Protein AF-A0A840W7E2-F1 (afdb_monomer)

Organism: NCBI:txid1839617

Sequence (223 aa):
MPVRYRLVGPDLASVRFAVSPLNELILSLRSWRDPGRFPIHLPWIRRLQQARDALDTEMLLALIDERLWTPDFLTPQPRSPLTRIEDELATIAATPPNVVRRDLRLLYRADERIPPPLREPGALSRVVTALAGYWDRCFAAHWPRMRALLEGDVTHRGREIAQHGLATMFAGLSERVTMTGDTVEVRLHSNVHYTRPTLGGLTLVPTMWTPAVAAPTPPTSLR

Nearest PDB structures (foldseek):
  6l3t-assembl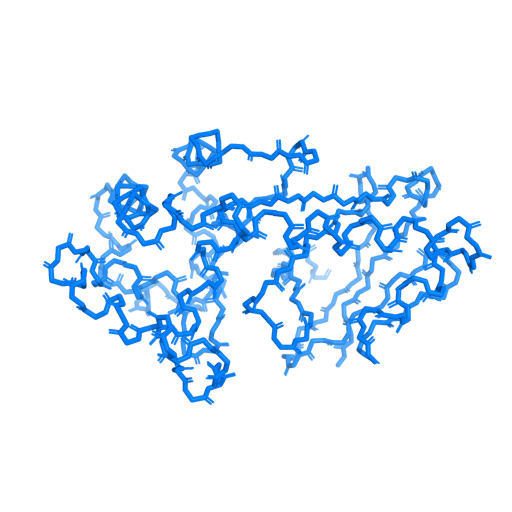y1_A  TM=1.776E-01  e=3.336E+00  Homo sapiens

Foldseek 3Di:
DWAKEFQPDCQLVLEAEAADPLVQLLLCLLCVLPVVVPVVCVVLNVVCVVVCVVFPVLLSNLQADPVRDGFCLSVDFDPDNYDDPVVSLVSLLPDDPVSLVVSQCLRQVDPVSRRPCCVDVCSSVVNSVRSVSCCVRRPVVCVVVVVVVQVVLSVVLVVCCVPPNDQRSQCVQAVQWGDDDRMIIGDDPDPDYDYDYDDSYHYDYDYPNDPHDDDHHDDPPDD

Structure (mmCIF, N/CA/C/O backbone):
data_AF-A0A840W7E2-F1
#
_entry.id   AF-A0A840W7E2-F1
#
loop_
_atom_site.group_PDB
_atom_site.id
_atom_site.type_symbol
_atom_site.label_atom_id
_atom_site.label_alt_id
_atom_site.label_comp_id
_atom_site.label_asym_id
_atom_site.label_entity_id
_atom_site.label_seq_id
_atom_site.pdbx_PDB_ins_code
_atom_site.Cartn_x
_atom_site.Cartn_y
_atom_site.Cartn_z
_atom_site.occupancy
_atom_site.B_iso_or_equiv
_atom_site.auth_seq_id
_atom_site.auth_comp_id
_atom_site.auth_asym_id
_atom_site.auth_atom_id
_atom_site.pdbx_PDB_model_num
ATOM 1 N N . MET A 1 1 ? 3.685 -15.098 17.158 1.00 72.88 1 MET A N 1
ATOM 2 C CA . MET A 1 1 ?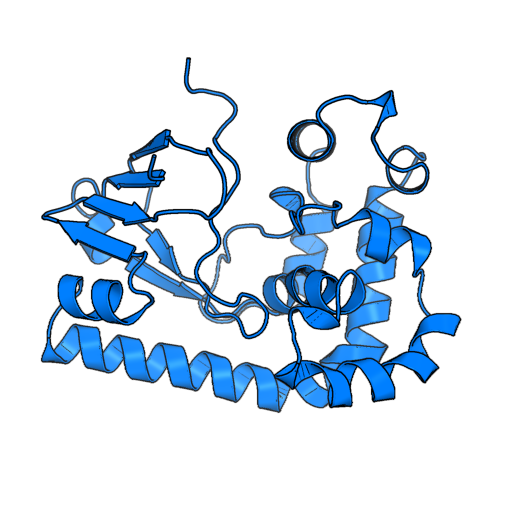 3.849 -13.922 18.041 1.00 72.88 1 MET A CA 1
ATOM 3 C C . MET A 1 1 ? 3.331 -12.692 17.309 1.00 72.88 1 MET A C 1
ATOM 5 O O . MET A 1 1 ? 3.476 -12.671 16.094 1.00 72.88 1 MET A O 1
ATOM 9 N N . PRO A 1 2 ? 2.672 -11.738 17.982 1.00 87.19 2 PRO A N 1
ATOM 10 C CA . PRO A 1 2 ? 2.012 -10.629 17.303 1.00 87.19 2 PRO A CA 1
ATOM 11 C C . PRO A 1 2 ? 2.905 -9.393 17.142 1.00 87.19 2 PRO A C 1
ATOM 13 O O . PRO A 1 2 ? 3.881 -9.197 17.868 1.00 87.19 2 PRO A O 1
ATOM 16 N N . VAL A 1 3 ? 2.507 -8.530 16.213 1.00 92.25 3 VAL A N 1
ATOM 17 C CA . VAL A 1 3 ? 2.934 -7.134 16.133 1.00 92.25 3 VAL A CA 1
ATOM 18 C C . VAL A 1 3 ? 2.016 -6.296 17.018 1.00 92.25 3 VAL A C 1
ATOM 20 O O . VAL A 1 3 ? 0.801 -6.484 16.989 1.00 92.25 3 VAL A O 1
ATOM 23 N N . ARG A 1 4 ? 2.578 -5.378 17.808 1.00 94.44 4 ARG A N 1
ATOM 24 C CA . ARG A 1 4 ? 1.825 -4.505 18.715 1.00 94.44 4 ARG A CA 1
ATOM 25 C C . ARG A 1 4 ? 2.127 -3.037 18.457 1.00 94.44 4 ARG A C 1
ATOM 27 O O . ARG A 1 4 ? 3.290 -2.627 18.445 1.00 94.44 4 ARG A O 1
ATOM 34 N N . TYR A 1 5 ? 1.069 -2.249 18.318 1.00 93.88 5 TYR A N 1
ATOM 35 C CA . TYR A 1 5 ? 1.124 -0.794 18.251 1.00 93.88 5 TYR A CA 1
ATOM 36 C C . TYR A 1 5 ? 0.510 -0.214 19.521 1.00 93.88 5 TYR A C 1
ATOM 38 O O . TYR A 1 5 ? -0.669 -0.439 19.782 1.00 93.88 5 TYR A O 1
ATOM 46 N N . ARG A 1 6 ? 1.308 0.510 20.309 1.00 93.25 6 ARG A N 1
ATOM 47 C CA . ARG A 1 6 ? 0.829 1.219 21.502 1.00 93.25 6 ARG A CA 1
ATOM 48 C C . ARG A 1 6 ? 0.453 2.647 21.122 1.00 93.25 6 ARG A C 1
ATOM 50 O O . ARG A 1 6 ? 1.330 3.414 20.731 1.00 93.25 6 ARG A O 1
ATOM 57 N N . LEU A 1 7 ? -0.825 2.977 21.242 1.00 90.44 7 LEU A N 1
ATOM 58 C CA . LEU A 1 7 ? -1.405 4.286 20.959 1.00 90.44 7 LEU A CA 1
ATOM 59 C C . LEU A 1 7 ? -1.190 5.202 22.171 1.00 90.44 7 LEU A C 1
ATOM 61 O O . LEU A 1 7 ? -2.023 5.276 23.068 1.00 90.44 7 LEU A O 1
ATOM 65 N N . VAL A 1 8 ? -0.034 5.864 22.238 1.00 79.12 8 VAL A N 1
ATOM 66 C CA . VAL A 1 8 ? 0.360 6.658 23.412 1.00 79.12 8 VAL A CA 1
ATOM 67 C C . VAL A 1 8 ? -0.321 8.031 23.410 1.00 79.12 8 VAL A C 1
ATOM 69 O O . VAL A 1 8 ? -0.190 8.806 22.466 1.00 79.12 8 VAL A O 1
ATOM 72 N N . GLY A 1 9 ? -1.007 8.372 24.504 1.00 81.62 9 GLY A N 1
ATOM 73 C CA . GLY A 1 9 ? -1.581 9.706 24.717 1.00 81.62 9 GLY A CA 1
ATOM 74 C C . GLY A 1 9 ? -2.596 10.104 23.629 1.00 81.62 9 GLY A C 1
ATOM 75 O O . GLY A 1 9 ? -3.591 9.399 23.457 1.00 81.62 9 GLY A O 1
ATOM 76 N N . PRO A 1 10 ? -2.387 11.215 22.891 1.00 81.00 10 PRO A N 1
ATOM 77 C CA . PRO A 1 10 ? -3.326 11.682 21.865 1.00 81.00 10 PRO A CA 1
ATOM 78 C C . PRO A 1 10 ? -3.385 10.775 20.623 1.00 81.00 10 PRO A C 1
ATOM 80 O O . PRO A 1 10 ? -4.256 10.951 19.768 1.00 81.00 10 PRO A O 1
ATOM 83 N N . ASP A 1 11 ? -2.496 9.785 20.512 1.00 82.94 11 ASP A N 1
ATOM 84 C CA . ASP A 1 11 ? -2.433 8.896 19.353 1.00 82.94 11 ASP A CA 1
ATOM 85 C C . ASP A 1 11 ? -3.682 8.024 19.189 1.00 82.94 11 ASP A C 1
ATOM 87 O O . ASP A 1 11 ? -4.022 7.659 18.062 1.00 82.94 11 ASP A O 1
ATOM 91 N N . LEU A 1 12 ? -4.404 7.734 20.278 1.00 81.31 12 LEU A N 1
ATOM 92 C CA . LEU A 1 12 ? -5.681 7.018 20.209 1.00 81.31 12 LEU A CA 1
ATOM 93 C C . LEU A 1 12 ? -6.720 7.802 19.390 1.00 81.31 12 LEU A C 1
ATOM 95 O O . LEU A 1 12 ? -7.464 7.216 18.608 1.00 81.31 12 LEU A O 1
ATOM 99 N N . ALA A 1 13 ? -6.722 9.133 19.510 1.00 83.25 13 ALA A N 1
ATOM 100 C CA . ALA A 1 13 ? -7.566 10.022 18.710 1.00 83.25 13 ALA A CA 1
ATOM 101 C C . ALA A 1 13 ? -7.043 10.221 17.275 1.00 83.25 13 ALA A C 1
ATOM 103 O O . ALA A 1 13 ? -7.724 10.813 16.444 1.00 83.25 13 ALA A O 1
ATOM 104 N N . SER A 1 14 ? 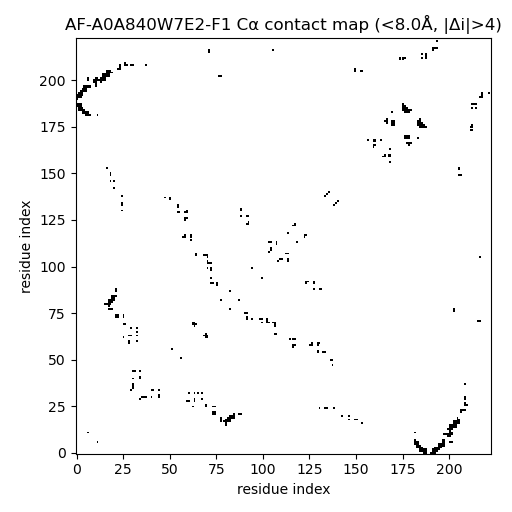-5.842 9.719 16.975 1.00 87.81 14 SER A N 1
ATOM 105 C CA . SER A 1 14 ? -5.162 9.867 15.683 1.00 87.81 14 SER A CA 1
ATOM 106 C C . SER A 1 14 ? -5.191 8.575 14.853 1.00 87.81 14 SER A C 1
ATOM 108 O O . SER A 1 14 ? -4.379 8.391 13.941 1.00 87.81 14 SER A O 1
ATOM 110 N N . VAL A 1 15 ? -6.126 7.662 15.149 1.00 92.19 15 VAL A N 1
ATOM 111 C CA . VAL A 1 15 ? -6.443 6.533 14.264 1.00 92.19 15 VAL A CA 1
ATOM 112 C C . VAL A 1 15 ? -7.167 7.071 13.033 1.00 92.19 15 VAL A C 1
ATOM 114 O O . VAL A 1 15 ? -8.228 7.683 13.137 1.00 92.19 15 VAL A O 1
ATOM 117 N N . ARG A 1 16 ? -6.591 6.845 11.853 1.00 92.88 16 ARG A N 1
ATOM 118 C CA . ARG A 1 16 ? -7.093 7.385 10.584 1.00 92.88 16 ARG A CA 1
ATOM 119 C C . ARG A 1 16 ? -7.071 6.349 9.476 1.00 92.88 16 ARG A C 1
ATOM 121 O O . ARG A 1 16 ? -6.291 5.401 9.519 1.00 92.88 16 ARG A O 1
ATOM 128 N N . PHE A 1 17 ? -7.878 6.589 8.453 1.00 95.62 17 PHE A N 1
ATOM 129 C CA . PHE A 1 17 ? -7.874 5.814 7.220 1.00 95.62 17 PHE A CA 1
ATOM 130 C C . PHE A 1 17 ? -7.264 6.623 6.081 1.00 95.62 17 PHE A C 1
ATOM 132 O O . PHE A 1 17 ? -7.411 7.846 6.035 1.00 95.62 17 PHE A O 1
ATOM 139 N N . ALA A 1 18 ? -6.602 5.933 5.159 1.00 95.94 18 ALA A N 1
ATOM 140 C CA . ALA A 1 18 ? -6.154 6.518 3.907 1.00 95.94 18 ALA A CA 1
ATOM 141 C C . ALA A 1 18 ? -6.289 5.516 2.762 1.00 95.94 18 ALA A C 1
ATOM 143 O O . ALA A 1 18 ? -5.958 4.344 2.919 1.00 95.94 18 ALA A O 1
ATOM 144 N N . VAL A 1 19 ? -6.746 5.989 1.607 1.00 96.94 19 VAL A N 1
ATOM 145 C CA . VAL A 1 19 ? -6.790 5.217 0.364 1.00 96.94 19 VAL A CA 1
ATOM 146 C C . VAL A 1 19 ? -5.548 5.551 -0.451 1.00 96.94 19 VAL A C 1
ATOM 148 O O . VAL A 1 19 ? -5.312 6.720 -0.753 1.00 96.94 19 VAL A O 1
ATOM 151 N N . SER A 1 20 ? -4.783 4.517 -0.810 1.00 96.94 20 SER A N 1
ATOM 152 C CA . SER A 1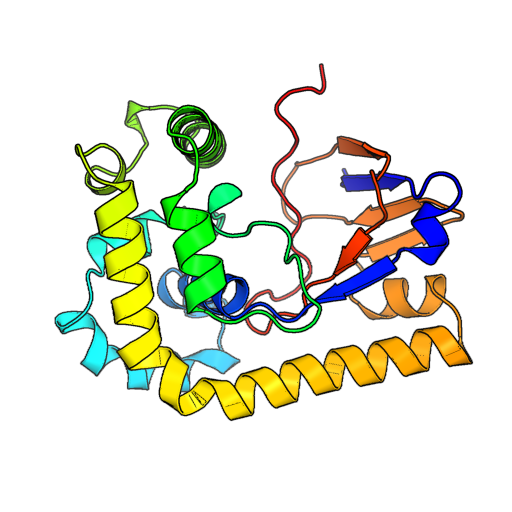 20 ? -3.519 4.640 -1.539 1.00 96.94 20 SER A CA 1
ATOM 153 C C . SER A 1 20 ? -3.547 3.836 -2.846 1.00 96.94 20 SER A C 1
ATOM 155 O O . SER A 1 20 ? -3.562 2.601 -2.787 1.00 96.94 20 SER A O 1
ATOM 157 N N . PRO A 1 21 ? -3.562 4.488 -4.029 1.00 97.06 21 PRO A N 1
ATOM 158 C CA . PRO A 1 21 ? -3.427 3.793 -5.305 1.00 97.06 21 PRO A CA 1
ATOM 159 C C . PRO A 1 21 ? -2.105 3.038 -5.423 1.00 97.06 21 PRO A C 1
ATOM 161 O O . PRO A 1 21 ? -2.098 1.930 -5.957 1.00 97.06 21 PRO A O 1
ATOM 164 N N . LEU A 1 22 ? -1.002 3.579 -4.898 1.00 96.88 22 LEU A N 1
ATOM 165 C CA . LEU A 1 22 ? 0.285 2.890 -4.902 1.00 96.88 22 LEU A CA 1
ATOM 166 C C . LEU A 1 22 ? 0.241 1.605 -4.068 1.00 96.88 22 LEU A C 1
ATOM 168 O O . LEU A 1 22 ? 0.742 0.575 -4.516 1.00 96.88 22 LEU A O 1
ATOM 172 N N . ASN A 1 23 ? -0.391 1.632 -2.891 1.00 96.06 23 ASN A N 1
ATOM 173 C CA . ASN A 1 23 ? -0.559 0.430 -2.076 1.00 96.06 23 ASN A CA 1
ATOM 174 C C . ASN A 1 23 ? -1.344 -0.650 -2.837 1.00 96.06 23 ASN A C 1
ATOM 176 O O . ASN A 1 23 ? -0.918 -1.802 -2.874 1.00 96.06 23 ASN A O 1
ATOM 180 N N . GLU A 1 24 ? -2.440 -0.287 -3.511 1.00 96.56 24 GLU A N 1
ATOM 181 C CA . GLU A 1 24 ? -3.185 -1.242 -4.340 1.00 96.56 24 GLU A CA 1
ATOM 182 C C . GLU A 1 24 ? -2.347 -1.781 -5.503 1.00 96.56 24 GLU A C 1
ATOM 184 O O . GLU A 1 24 ? -2.353 -2.986 -5.761 1.00 96.56 24 GLU A O 1
ATOM 189 N N . LEU A 1 25 ? -1.585 -0.912 -6.170 1.00 96.12 25 LEU A N 1
ATOM 190 C CA . LEU A 1 25 ? -0.715 -1.279 -7.281 1.00 96.12 25 LEU A CA 1
ATOM 191 C C . LEU A 1 25 ? 0.332 -2.311 -6.842 1.00 96.12 25 LEU A C 1
ATOM 193 O O . LEU A 1 25 ? 0.444 -3.377 -7.449 1.00 96.12 25 LEU A O 1
ATOM 197 N N . ILE A 1 26 ? 1.042 -2.036 -5.747 1.00 96.56 26 ILE A N 1
ATOM 198 C CA . ILE A 1 26 ? 2.091 -2.903 -5.199 1.00 96.56 26 ILE A CA 1
ATOM 199 C C . ILE A 1 26 ? 1.516 -4.223 -4.689 1.00 96.56 26 ILE A C 1
ATOM 201 O O . ILE A 1 26 ? 2.027 -5.294 -5.021 1.00 96.56 26 ILE A O 1
ATOM 205 N N . LEU A 1 27 ? 0.425 -4.184 -3.921 1.00 95.50 27 LEU A N 1
ATOM 206 C CA . LEU A 1 27 ? -0.166 -5.401 -3.370 1.00 95.50 27 LEU A CA 1
ATOM 207 C C . LEU A 1 27 ? -0.818 -6.275 -4.449 1.00 95.50 27 LEU A C 1
ATOM 209 O O . LEU A 1 27 ? -0.827 -7.499 -4.309 1.00 95.50 27 LEU A O 1
ATOM 213 N N . SER A 1 28 ? -1.279 -5.700 -5.562 1.00 95.31 28 SER A N 1
ATOM 214 C CA . SER A 1 28 ? -1.815 -6.482 -6.683 1.00 95.31 28 SER A CA 1
ATOM 215 C C . SER A 1 28 ? -0.789 -7.414 -7.330 1.00 95.31 28 SER A C 1
ATOM 217 O O . SER A 1 28 ? -1.169 -8.463 -7.859 1.00 95.31 28 SER A O 1
ATOM 219 N N . LEU A 1 29 ? 0.511 -7.110 -7.214 1.00 94.38 29 LEU A N 1
ATOM 220 C CA . LEU A 1 29 ? 1.593 -7.976 -7.692 1.00 94.38 29 LEU A CA 1
ATOM 221 C C . LEU A 1 29 ? 1.583 -9.344 -6.995 1.00 94.38 29 LEU A C 1
ATOM 223 O O . LEU A 1 29 ? 2.021 -10.333 -7.581 1.00 94.38 29 LEU A O 1
ATOM 227 N N . ARG A 1 30 ? 1.006 -9.445 -5.787 1.00 93.06 30 ARG A N 1
ATOM 228 C CA . ARG A 1 30 ? 0.784 -10.727 -5.093 1.00 93.06 30 ARG A CA 1
ATOM 229 C C . ARG A 1 30 ? -0.096 -11.666 -5.902 1.00 93.06 30 ARG A C 1
ATOM 231 O O . ARG A 1 30 ? 0.191 -12.855 -5.994 1.00 93.06 30 ARG A O 1
ATOM 238 N N . SER A 1 31 ? -1.138 -11.109 -6.512 1.00 91.94 31 SER A N 1
ATOM 239 C CA . SER A 1 31 ? -2.073 -11.849 -7.352 1.00 91.94 31 SER A CA 1
ATOM 240 C C . SER A 1 31 ? -1.461 -12.246 -8.693 1.00 91.94 31 SER A C 1
ATOM 242 O O . SER A 1 31 ? -1.820 -13.274 -9.255 1.00 91.94 31 SER A O 1
ATOM 244 N N . TRP A 1 32 ? -0.485 -11.477 -9.182 1.00 90.81 32 TRP A N 1
ATOM 245 C CA . TRP A 1 32 ? 0.296 -11.858 -10.352 1.00 90.81 32 TRP A CA 1
ATOM 246 C C . TRP A 1 32 ? 1.253 -13.007 -10.014 1.00 90.81 32 TRP A C 1
ATOM 248 O O . TRP A 1 32 ? 1.287 -13.999 -10.742 1.00 90.81 32 TRP A O 1
ATOM 258 N N . ARG A 1 33 ? 1.997 -12.900 -8.907 1.00 91.31 33 ARG A N 1
ATOM 259 C CA . ARG A 1 33 ? 3.004 -13.893 -8.508 1.00 91.31 33 ARG A CA 1
ATOM 260 C C . ARG A 1 33 ? 2.398 -15.237 -8.100 1.00 91.31 33 ARG A C 1
ATOM 262 O O . ARG A 1 33 ? 2.958 -16.269 -8.451 1.00 91.31 33 ARG A O 1
ATOM 269 N N . ASP A 1 34 ? 1.267 -15.232 -7.394 1.00 91.44 34 ASP A N 1
ATOM 270 C CA . ASP A 1 34 ? 0.550 -16.450 -6.996 1.00 91.44 34 ASP A CA 1
ATOM 271 C C . ASP A 1 34 ? -0.972 -16.296 -7.202 1.00 91.44 34 ASP A C 1
ATOM 273 O O . ASP A 1 34 ? -1.716 -16.047 -6.246 1.00 91.44 34 ASP A O 1
ATOM 277 N N . PRO A 1 35 ? -1.471 -16.443 -8.447 1.00 90.62 35 PRO A N 1
ATOM 278 C CA . PRO A 1 35 ? -2.890 -16.270 -8.763 1.00 90.62 35 PRO A CA 1
ATOM 279 C C . PRO A 1 35 ? -3.818 -17.216 -7.991 1.00 90.62 35 PRO A C 1
ATOM 281 O O . PRO A 1 35 ? -4.974 -16.872 -7.740 1.00 90.62 35 PRO A O 1
ATOM 284 N N . GLY A 1 36 ? -3.321 -18.391 -7.584 1.00 91.00 36 GLY A N 1
ATOM 285 C CA . GLY A 1 36 ? -4.096 -19.395 -6.852 1.00 91.00 36 GLY A CA 1
ATOM 286 C C . GLY A 1 36 ? -4.569 -18.911 -5.480 1.00 91.00 36 GLY A C 1
ATOM 287 O O . GLY A 1 36 ? -5.626 -19.331 -5.014 1.00 91.00 36 GLY A O 1
ATOM 288 N N . ARG A 1 37 ? -3.847 -17.967 -4.859 1.00 90.06 37 ARG A N 1
ATOM 289 C CA . ARG A 1 37 ? -4.249 -17.336 -3.587 1.00 90.06 37 ARG A CA 1
ATOM 290 C C . ARG A 1 37 ? -5.278 -16.219 -3.741 1.00 90.06 37 ARG A C 1
ATOM 292 O O . ARG A 1 37 ? -5.797 -15.735 -2.737 1.00 90.06 37 ARG A O 1
ATOM 299 N N . PHE A 1 38 ? -5.577 -15.805 -4.971 1.00 91.62 38 PHE A N 1
ATOM 300 C CA . PHE A 1 38 ? -6.442 -14.664 -5.270 1.00 91.62 38 PHE A CA 1
ATOM 301 C C . PHE A 1 38 ? -7.532 -15.028 -6.293 1.00 91.62 38 PHE A C 1
ATOM 303 O O . PHE A 1 38 ? -7.640 -14.383 -7.340 1.00 91.62 38 PHE A O 1
ATOM 310 N N . PRO A 1 39 ? -8.381 -16.037 -6.005 1.00 92.31 39 PRO A N 1
ATOM 311 C CA . PRO A 1 39 ? -9.351 -16.561 -6.969 1.00 92.31 39 PRO A CA 1
ATOM 312 C C . PRO A 1 39 ? -10.336 -15.498 -7.476 1.00 92.31 39 PRO A C 1
ATOM 314 O O . PRO A 1 39 ? -10.668 -15.482 -8.662 1.00 92.31 39 PRO A O 1
ATOM 317 N N . ILE A 1 40 ? -10.746 -14.558 -6.613 1.00 91.12 40 ILE A N 1
ATOM 318 C CA . ILE A 1 40 ? -11.651 -13.454 -6.979 1.00 91.12 40 ILE A CA 1
ATOM 319 C C . ILE A 1 40 ? -11.054 -12.522 -8.045 1.00 91.12 40 ILE A C 1
ATOM 321 O O . ILE A 1 40 ? -11.786 -11.918 -8.829 1.00 91.12 40 ILE A O 1
ATOM 325 N N . HIS A 1 41 ? -9.724 -12.452 -8.123 1.00 91.62 41 HIS A N 1
ATOM 326 C CA . HIS A 1 41 ? -9.001 -11.577 -9.041 1.00 91.62 41 HIS A CA 1
ATOM 327 C C . HIS A 1 41 ? -8.611 -12.264 -10.351 1.00 91.62 41 HIS A C 1
ATOM 329 O O . HIS A 1 41 ? -8.208 -11.583 -11.291 1.00 91.62 41 HIS A O 1
ATOM 335 N N . LEU A 1 42 ? -8.794 -13.585 -10.482 1.00 91.25 42 LEU A N 1
ATOM 336 C CA . LEU A 1 42 ? -8.458 -14.340 -11.699 1.00 91.25 42 LEU A CA 1
ATOM 337 C C . LEU A 1 42 ? -9.070 -13.770 -12.990 1.00 91.25 42 LEU A C 1
ATOM 339 O O . LEU A 1 42 ? -8.373 -13.753 -14.007 1.00 91.25 42 LEU A O 1
ATOM 343 N N . PRO A 1 43 ? -10.332 -13.292 -13.027 1.00 89.81 43 PRO A N 1
ATOM 344 C CA . PRO A 1 43 ? -10.870 -12.654 -14.228 1.00 89.81 43 PRO A CA 1
ATOM 345 C C . PRO A 1 43 ? -10.114 -11.376 -14.612 1.00 89.81 43 PRO A C 1
ATOM 347 O O . PRO A 1 43 ? -9.873 -11.134 -15.792 1.00 89.81 43 PRO A O 1
ATOM 350 N N . TRP A 1 44 ? -9.718 -10.567 -13.628 1.00 87.06 44 TRP A N 1
ATOM 351 C CA . TRP A 1 44 ? -8.931 -9.359 -13.862 1.00 87.06 44 TRP A CA 1
ATOM 352 C C . TRP A 1 44 ? -7.505 -9.708 -14.303 1.00 87.06 44 TRP A C 1
ATOM 354 O O . TRP A 1 44 ? -7.080 -9.229 -15.349 1.00 87.06 44 TRP A O 1
ATOM 364 N N . ILE A 1 45 ? -6.834 -10.640 -13.616 1.00 87.69 45 ILE A N 1
ATOM 365 C CA . ILE A 1 45 ? -5.489 -11.122 -13.975 1.00 87.69 45 ILE A CA 1
ATOM 366 C C . ILE A 1 45 ? -5.456 -11.639 -15.418 1.00 87.69 45 ILE A C 1
ATOM 368 O O . ILE A 1 45 ? -4.542 -11.296 -16.163 1.00 87.69 45 ILE A O 1
ATOM 372 N N . ARG A 1 46 ? -6.454 -12.437 -15.831 1.00 87.19 46 ARG A N 1
ATOM 373 C CA . ARG A 1 46 ? -6.554 -12.962 -17.204 1.00 87.19 46 ARG A CA 1
ATOM 374 C C . ARG A 1 46 ? -6.699 -11.854 -18.243 1.00 87.19 46 ARG A C 1
ATOM 376 O O . ARG A 1 46 ? -6.023 -11.902 -19.261 1.00 87.19 46 ARG A O 1
ATOM 383 N N . ARG A 1 47 ? -7.519 -10.830 -17.983 1.00 83.50 47 ARG A N 1
ATOM 384 C CA . ARG A 1 47 ? -7.639 -9.676 -18.895 1.00 83.50 47 ARG A CA 1
ATOM 385 C C . ARG A 1 47 ? -6.323 -8.917 -19.036 1.00 83.50 47 ARG A C 1
ATOM 387 O O . ARG A 1 47 ? -5.970 -8.515 -20.137 1.00 83.50 47 ARG A O 1
ATOM 394 N N . LEU A 1 48 ? -5.578 -8.775 -17.943 1.00 81.06 48 LEU A N 1
ATOM 395 C CA . LEU A 1 48 ? -4.295 -8.079 -17.957 1.00 81.06 48 LEU A CA 1
ATOM 396 C C . LEU A 1 48 ? -3.160 -8.867 -18.613 1.00 81.06 48 LEU A C 1
ATOM 398 O O . LEU A 1 48 ? -2.106 -8.286 -18.854 1.00 81.06 48 LEU A O 1
ATOM 402 N N . GLN A 1 49 ? -3.342 -10.154 -18.937 1.00 80.19 49 GLN A N 1
ATOM 403 C CA . GLN A 1 49 ? -2.312 -10.937 -19.630 1.00 80.19 49 GLN A CA 1
ATOM 404 C C . GLN A 1 49 ? -1.872 -10.271 -20.938 1.00 80.19 49 GLN A C 1
ATOM 406 O O . GLN A 1 49 ? -0.682 -10.264 -21.224 1.00 80.19 49 GLN A O 1
ATOM 411 N N . GLN A 1 50 ? -2.795 -9.630 -21.661 1.00 79.00 50 GLN A N 1
ATOM 412 C CA . GLN A 1 50 ? -2.498 -8.904 -22.902 1.00 79.00 50 GLN A CA 1
ATOM 413 C C . GLN A 1 50 ? -1.602 -7.675 -22.688 1.00 79.00 50 GLN A C 1
ATOM 415 O O . GLN A 1 50 ? -0.880 -7.273 -23.592 1.00 79.00 50 GLN A O 1
ATOM 420 N N . ALA A 1 51 ? -1.636 -7.072 -21.496 1.00 82.31 51 ALA A N 1
ATOM 421 C CA . ALA A 1 51 ? -0.804 -5.920 -21.172 1.00 82.31 51 ALA A CA 1
ATOM 422 C C . ALA A 1 51 ? 0.618 -6.323 -20.748 1.00 82.31 51 ALA A C 1
ATOM 424 O O . ALA A 1 51 ? 1.503 -5.474 -20.767 1.00 82.31 51 ALA A O 1
ATOM 425 N N . ARG A 1 52 ? 0.854 -7.592 -20.374 1.00 83.62 52 ARG A N 1
ATOM 426 C CA . ARG A 1 52 ? 2.136 -8.048 -19.801 1.00 83.62 52 ARG A CA 1
ATOM 427 C C . ARG A 1 52 ? 3.315 -7.869 -20.746 1.00 83.62 52 ARG A C 1
ATOM 429 O O . ARG A 1 52 ? 4.378 -7.470 -20.284 1.00 83.62 52 ARG A O 1
ATOM 436 N N . ASP A 1 53 ? 3.107 -8.095 -22.038 1.00 85.62 53 ASP A N 1
ATOM 437 C CA . ASP A 1 53 ? 4.156 -7.953 -23.054 1.00 85.62 53 ASP A CA 1
ATOM 438 C C . ASP A 1 53 ? 4.616 -6.494 -23.209 1.00 85.62 53 ASP A C 1
ATOM 440 O O . ASP A 1 53 ? 5.736 -6.226 -23.634 1.00 85.62 53 ASP A O 1
ATOM 444 N N . ALA A 1 54 ? 3.764 -5.539 -22.825 1.00 90.94 54 ALA A N 1
ATOM 445 C CA . ALA A 1 54 ? 4.059 -4.110 -22.839 1.00 90.94 54 ALA A CA 1
ATOM 446 C C . ALA A 1 54 ? 4.526 -3.572 -21.472 1.00 90.94 54 ALA A C 1
ATOM 448 O O . ALA A 1 54 ? 4.681 -2.357 -21.318 1.00 90.94 54 ALA A O 1
ATOM 449 N N . LEU A 1 55 ? 4.700 -4.445 -20.475 1.00 95.31 55 LEU A N 1
ATOM 450 C CA . LEU A 1 55 ? 5.138 -4.100 -19.125 1.00 95.31 55 LEU A CA 1
ATOM 451 C C . LEU A 1 55 ? 6.531 -4.658 -18.850 1.00 95.31 55 LEU A C 1
ATOM 453 O O . LEU A 1 55 ? 6.889 -5.744 -19.303 1.00 95.31 55 LEU A O 1
ATOM 457 N N . ASP A 1 56 ? 7.284 -3.956 -18.004 1.00 96.31 56 ASP A N 1
ATOM 458 C CA . ASP A 1 56 ? 8.531 -4.464 -17.431 1.00 96.31 56 ASP A CA 1
ATOM 459 C C . ASP A 1 56 ? 8.219 -5.515 -16.352 1.00 96.31 56 ASP A C 1
ATOM 461 O O . ASP A 1 56 ? 8.309 -5.282 -15.145 1.00 96.31 56 ASP A O 1
ATOM 465 N N . THR A 1 57 ? 7.754 -6.677 -16.812 1.00 94.44 57 THR A N 1
ATOM 466 C CA . THR A 1 57 ? 7.319 -7.794 -15.967 1.00 94.44 57 THR A CA 1
ATOM 467 C C . THR A 1 57 ? 8.456 -8.289 -15.076 1.00 94.44 57 THR A C 1
ATOM 469 O O . THR A 1 57 ? 8.222 -8.645 -13.921 1.00 94.44 57 THR A O 1
ATOM 472 N N . GLU A 1 58 ? 9.686 -8.278 -15.592 1.00 95.31 58 GLU A N 1
ATOM 473 C CA . GLU A 1 58 ? 10.881 -8.651 -14.840 1.00 95.31 58 GLU A CA 1
ATOM 474 C C . GLU A 1 58 ? 11.074 -7.733 -13.623 1.00 95.31 58 GLU A C 1
ATOM 476 O O . GLU A 1 58 ? 11.200 -8.223 -12.498 1.00 95.31 58 GLU A O 1
ATOM 481 N N . MET A 1 59 ? 11.014 -6.410 -13.821 1.00 97.50 59 MET A N 1
ATOM 482 C CA . MET A 1 59 ? 11.102 -5.447 -12.725 1.00 97.50 59 MET A CA 1
ATOM 483 C C . MET A 1 59 ? 9.926 -5.582 -11.754 1.00 97.50 59 MET A C 1
ATOM 485 O O . MET A 1 59 ? 10.138 -5.671 -10.548 1.00 97.50 59 MET A O 1
ATOM 489 N N . LEU A 1 60 ? 8.687 -5.631 -12.251 1.00 96.75 60 LEU A N 1
ATOM 490 C CA . LEU A 1 60 ? 7.493 -5.686 -11.399 1.00 96.75 60 LEU A CA 1
ATOM 491 C C . LEU A 1 60 ? 7.489 -6.929 -10.498 1.00 96.75 60 LEU A C 1
ATOM 493 O O . LEU A 1 60 ? 7.226 -6.823 -9.300 1.00 96.75 60 LEU A O 1
ATOM 497 N N . LEU A 1 61 ? 7.837 -8.103 -11.030 1.00 94.69 61 LEU A N 1
ATOM 498 C CA . LEU A 1 61 ? 7.902 -9.334 -10.237 1.00 94.69 61 LEU A CA 1
ATOM 499 C C . LEU A 1 61 ? 9.116 -9.387 -9.298 1.00 94.69 61 LEU A C 1
ATOM 501 O O . LEU A 1 61 ? 9.078 -10.135 -8.319 1.00 94.69 61 LEU A O 1
ATOM 505 N N . ALA A 1 62 ? 10.156 -8.581 -9.537 1.00 96.12 62 ALA A N 1
ATOM 506 C CA . ALA A 1 62 ? 11.268 -8.404 -8.605 1.00 96.12 62 ALA A CA 1
ATOM 507 C C . ALA A 1 62 ? 10.888 -7.577 -7.360 1.00 96.12 62 ALA A C 1
ATOM 509 O O . ALA A 1 62 ? 11.593 -7.635 -6.352 1.00 96.12 62 ALA A O 1
ATOM 510 N N . LEU A 1 63 ? 9.772 -6.838 -7.372 1.00 96.12 63 LEU A N 1
ATOM 511 C CA . LEU A 1 63 ? 9.304 -6.047 -6.219 1.00 96.12 63 LEU A CA 1
ATOM 512 C C . LEU A 1 63 ? 8.607 -6.880 -5.140 1.00 96.12 63 LEU A C 1
ATOM 514 O O . LEU A 1 63 ? 8.239 -6.351 -4.091 1.00 96.12 63 LEU A O 1
ATOM 518 N N . ILE A 1 64 ? 8.424 -8.174 -5.393 1.00 94.06 64 ILE A N 1
ATOM 519 C CA . ILE A 1 64 ? 7.716 -9.089 -4.513 1.00 94.06 64 ILE A CA 1
ATOM 520 C C . ILE A 1 64 ? 8.454 -10.423 -4.400 1.00 94.06 64 ILE A C 1
ATOM 522 O O . ILE A 1 64 ? 8.778 -11.060 -5.402 1.00 94.06 64 ILE A O 1
ATOM 526 N N . ASP A 1 65 ? 8.692 -10.879 -3.173 1.00 92.19 65 ASP A N 1
ATOM 527 C CA . ASP A 1 65 ? 9.362 -12.158 -2.941 1.00 92.19 65 ASP A CA 1
ATOM 528 C C . ASP A 1 65 ? 8.394 -13.360 -2.962 1.00 92.19 65 ASP A C 1
ATOM 530 O O . ASP A 1 65 ? 7.176 -13.235 -3.096 1.00 92.19 65 ASP A O 1
ATOM 534 N N . GLU A 1 66 ? 8.933 -14.570 -2.808 1.00 90.06 66 GLU A N 1
ATOM 535 C CA . GLU A 1 66 ? 8.159 -15.823 -2.764 1.00 90.06 66 GLU A CA 1
ATOM 536 C C . GLU A 1 66 ? 7.175 -15.910 -1.589 1.00 90.06 66 GLU A C 1
ATOM 538 O O . GLU A 1 66 ? 6.205 -16.664 -1.640 1.00 90.06 66 GLU A O 1
ATOM 543 N N . ARG A 1 67 ? 7.391 -15.117 -0.535 1.00 88.88 67 ARG A N 1
ATOM 544 C CA . ARG A 1 67 ? 6.492 -15.013 0.622 1.00 88.88 67 ARG A CA 1
ATOM 545 C C . ARG A 1 67 ? 5.398 -13.970 0.396 1.00 88.88 67 ARG A C 1
ATOM 547 O O . ARG A 1 67 ? 4.589 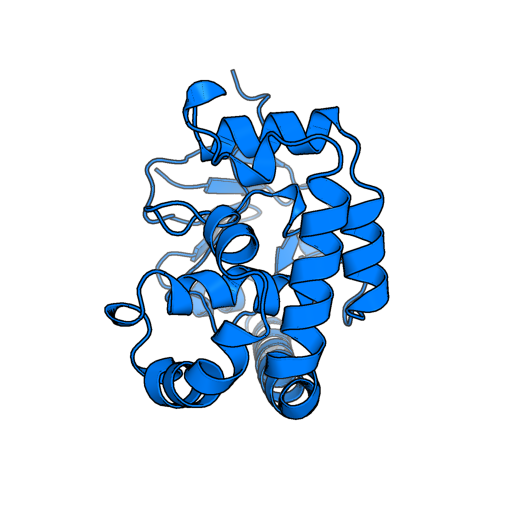-13.741 1.297 1.00 88.88 67 ARG A O 1
ATOM 554 N N . LEU A 1 68 ? 5.362 -13.365 -0.793 1.00 91.19 68 LEU A N 1
ATOM 555 C CA . LEU A 1 68 ? 4.475 -12.281 -1.196 1.00 91.19 68 LEU A CA 1
ATOM 556 C C . LEU A 1 68 ? 4.706 -10.978 -0.413 1.00 91.19 68 LEU A C 1
ATOM 558 O O . LEU A 1 68 ? 3.796 -10.157 -0.259 1.00 91.19 68 LEU A O 1
ATOM 562 N N . TRP A 1 69 ? 5.917 -10.793 0.112 1.00 90.62 69 TRP A N 1
ATOM 563 C CA . TRP A 1 69 ? 6.326 -9.572 0.797 1.00 90.62 69 TRP A CA 1
ATOM 564 C C . TRP A 1 69 ? 6.885 -8.562 -0.191 1.00 90.62 69 TRP A C 1
ATOM 566 O O . TRP A 1 69 ? 7.473 -8.925 -1.206 1.00 90.62 69 TRP A O 1
ATOM 576 N N . THR A 1 70 ? 6.724 -7.291 0.149 1.00 92.94 70 THR A N 1
ATOM 577 C CA . THR A 1 70 ? 7.181 -6.144 -0.634 1.00 92.94 70 THR A CA 1
ATOM 578 C C . THR A 1 70 ? 8.067 -5.265 0.255 1.00 92.94 70 THR A C 1
ATOM 580 O O . THR A 1 70 ? 7.860 -5.252 1.470 1.00 92.94 70 THR A O 1
ATOM 583 N N . PRO A 1 71 ? 9.062 -4.550 -0.294 1.00 93.56 71 PRO A N 1
ATOM 584 C CA . PRO A 1 71 ? 9.863 -3.598 0.473 1.00 93.56 71 PRO A CA 1
ATOM 585 C C . PRO A 1 71 ? 9.007 -2.441 1.009 1.00 93.56 71 PRO A C 1
ATOM 587 O O . PRO A 1 71 ? 8.186 -1.898 0.271 1.00 93.56 71 PRO A O 1
ATOM 590 N N . ASP A 1 72 ? 9.237 -2.020 2.256 1.00 92.31 72 ASP A N 1
ATOM 591 C CA . ASP A 1 72 ? 8.423 -0.982 2.911 1.00 92.31 72 ASP A CA 1
ATOM 592 C C . ASP A 1 72 ? 8.475 0.378 2.189 1.00 92.31 72 ASP A C 1
ATOM 594 O O . ASP A 1 72 ? 7.473 1.093 2.175 1.00 92.31 72 ASP A O 1
ATOM 598 N N . PHE A 1 73 ? 9.590 0.735 1.537 1.00 95.06 73 PHE A N 1
ATOM 599 C CA . PHE A 1 73 ? 9.680 1.969 0.744 1.00 95.06 73 PHE A CA 1
ATOM 600 C C . PHE A 1 73 ? 8.684 2.037 -0.426 1.00 95.06 73 PHE A C 1
ATOM 602 O O . PHE A 1 73 ? 8.398 3.132 -0.905 1.00 95.06 73 PHE A O 1
ATOM 609 N N . LEU A 1 74 ? 8.148 0.896 -0.881 1.00 96.12 74 LEU A N 1
ATOM 610 C CA . LEU A 1 74 ? 7.100 0.846 -1.908 1.00 96.12 74 LEU A CA 1
ATOM 611 C C . LEU A 1 74 ? 5.694 1.061 -1.337 1.00 96.12 74 LEU A C 1
ATOM 613 O O . LEU A 1 74 ? 4.757 1.296 -2.091 1.00 96.12 74 LEU A O 1
ATOM 617 N N . THR A 1 75 ? 5.536 0.995 -0.017 1.00 92.06 75 THR A N 1
ATOM 618 C CA . THR A 1 75 ? 4.270 1.233 0.686 1.00 92.06 75 THR A CA 1
ATOM 619 C C . THR A 1 75 ? 4.473 2.291 1.776 1.00 92.06 75 THR A C 1
ATOM 621 O O . THR A 1 75 ? 4.309 1.995 2.966 1.00 92.06 75 THR A O 1
ATOM 624 N N . PRO A 1 76 ? 4.886 3.523 1.411 1.00 90.44 76 PRO A N 1
ATOM 625 C CA . PRO A 1 76 ? 5.075 4.589 2.384 1.00 90.44 76 PRO A CA 1
ATOM 626 C C . PRO A 1 76 ? 3.745 4.920 3.070 1.00 90.44 76 PRO A C 1
ATOM 628 O O . PRO A 1 76 ? 2.677 4.798 2.473 1.00 90.44 76 PRO A O 1
ATOM 631 N N . GLN A 1 77 ? 3.797 5.375 4.325 1.00 88.56 77 GLN A N 1
ATOM 632 C CA . GLN A 1 77 ? 2.591 5.812 5.032 1.00 88.56 77 GLN A CA 1
ATOM 633 C C . GLN A 1 77 ? 1.911 6.949 4.246 1.00 88.56 77 GLN A C 1
ATOM 635 O O . GLN A 1 77 ? 2.540 7.997 4.049 1.00 88.56 77 GLN A O 1
ATOM 640 N N . PRO A 1 78 ? 0.638 6.791 3.834 1.00 88.94 78 PRO A N 1
ATOM 641 C CA . PRO A 1 78 ? -0.068 7.839 3.111 1.00 88.94 78 PRO A CA 1
ATOM 642 C C . PRO A 1 78 ? -0.167 9.121 3.944 1.00 88.94 78 PRO A C 1
ATOM 644 O O . PRO A 1 78 ? -0.484 9.088 5.136 1.00 88.94 78 PRO A O 1
ATOM 647 N N . ARG A 1 79 ? 0.113 10.267 3.312 1.00 82.12 79 ARG A N 1
ATOM 648 C CA . ARG A 1 79 ? 0.108 11.589 3.972 1.00 82.12 79 ARG A CA 1
ATOM 649 C C . ARG A 1 79 ? -1.251 12.292 3.926 1.00 82.12 79 ARG A C 1
ATOM 651 O O . ARG A 1 79 ? -1.458 13.247 4.667 1.00 82.12 79 ARG A O 1
ATOM 658 N N . SER A 1 80 ? -2.158 11.816 3.075 1.00 88.25 80 SER A N 1
ATOM 659 C CA . SER A 1 80 ? -3.506 12.346 2.848 1.00 88.25 80 SER A CA 1
ATOM 660 C C . SER A 1 80 ? -4.526 11.202 2.928 1.00 88.25 80 SER A C 1
ATOM 662 O O . SER A 1 80 ? -4.164 10.072 2.592 1.00 88.25 80 SER A O 1
ATOM 664 N N . PRO A 1 81 ? -5.789 11.458 3.326 1.00 86.38 81 PRO A N 1
ATOM 665 C CA . PRO A 1 81 ? -6.854 10.453 3.275 1.00 86.38 81 PRO A CA 1
ATOM 666 C C . PRO A 1 81 ? -7.096 9.900 1.867 1.00 86.38 81 PRO A C 1
ATOM 668 O O . PRO A 1 81 ? -7.460 8.738 1.719 1.00 86.38 81 PRO A O 1
ATOM 671 N N . LEU A 1 82 ? -6.879 10.731 0.844 1.00 88.00 82 LEU A N 1
ATOM 672 C CA . LEU A 1 82 ? -6.959 10.364 -0.567 1.00 88.00 82 LEU A CA 1
ATOM 673 C C . LEU A 1 82 ? -5.669 10.820 -1.244 1.00 88.00 82 LEU A C 1
ATOM 675 O O . LEU A 1 82 ? -5.433 12.025 -1.385 1.00 88.00 82 LEU A O 1
ATOM 679 N N . THR A 1 83 ? -4.814 9.873 -1.617 1.00 91.12 83 THR A N 1
ATOM 680 C CA . THR A 1 83 ? -3.569 10.160 -2.334 1.00 91.12 83 THR A CA 1
ATOM 681 C C . THR A 1 83 ? -3.751 9.997 -3.841 1.00 91.12 83 THR A C 1
ATOM 683 O O . THR A 1 83 ? -4.648 9.297 -4.324 1.00 91.12 83 THR A O 1
ATOM 686 N N . ARG A 1 84 ? -2.907 10.694 -4.603 1.00 94.12 84 ARG A N 1
ATOM 687 C CA . ARG A 1 84 ? -2.819 10.553 -6.055 1.00 94.12 84 ARG A CA 1
ATOM 688 C C . ARG A 1 84 ? -1.612 9.700 -6.400 1.00 94.12 84 ARG A C 1
ATOM 690 O O . ARG A 1 84 ? -0.579 9.800 -5.741 1.00 94.12 84 ARG A O 1
ATOM 697 N N . ILE A 1 85 ? -1.730 8.907 -7.460 1.00 96.38 85 ILE A N 1
ATOM 698 C CA . ILE A 1 85 ? -0.640 8.029 -7.890 1.00 96.38 85 ILE A CA 1
ATOM 699 C C . ILE A 1 85 ? 0.629 8.824 -8.222 1.00 96.38 85 ILE A C 1
ATOM 701 O O . ILE A 1 85 ? 1.723 8.380 -7.894 1.00 96.38 85 ILE A O 1
ATOM 705 N N . GLU A 1 86 ? 0.493 10.021 -8.801 1.00 96.44 86 GLU A N 1
ATOM 706 C CA . GLU A 1 86 ? 1.640 10.850 -9.181 1.00 96.44 86 GLU A CA 1
ATOM 707 C C . GLU A 1 86 ? 2.452 11.283 -7.949 1.00 96.44 86 GLU A C 1
ATOM 709 O O . GLU A 1 86 ? 3.680 11.179 -7.942 1.00 96.44 86 GLU A O 1
ATOM 714 N N . ASP A 1 87 ? 1.764 11.688 -6.878 1.00 95.81 87 ASP A N 1
ATOM 715 C CA . ASP A 1 87 ? 2.382 12.120 -5.619 1.00 95.81 87 ASP A CA 1
ATOM 716 C C . ASP A 1 87 ? 3.073 10.951 -4.894 1.00 95.81 87 ASP A C 1
ATOM 718 O O . ASP A 1 87 ? 4.145 11.092 -4.293 1.00 95.81 87 ASP A O 1
ATOM 722 N N . GLU A 1 88 ? 2.466 9.765 -4.951 1.00 96.75 88 GLU A N 1
ATOM 723 C CA . GLU A 1 88 ? 3.016 8.559 -4.336 1.00 96.75 88 GLU A CA 1
ATOM 724 C C . GLU A 1 88 ? 4.217 8.005 -5.116 1.00 96.75 88 GLU A C 1
ATOM 726 O O . GLU A 1 88 ? 5.221 7.627 -4.509 1.00 96.75 88 GLU A O 1
ATOM 731 N N . LEU A 1 89 ? 4.179 8.035 -6.451 1.00 97.75 89 LEU A N 1
ATOM 732 C CA . LEU A 1 89 ? 5.329 7.689 -7.292 1.00 97.75 89 LEU A CA 1
ATOM 733 C C . LEU A 1 89 ? 6.484 8.678 -7.101 1.00 97.75 89 LEU A C 1
ATOM 735 O O . LEU A 1 89 ? 7.636 8.253 -7.009 1.00 97.75 89 LEU A O 1
ATOM 739 N N . ALA A 1 90 ? 6.195 9.977 -6.965 1.00 96.94 90 ALA A N 1
ATOM 740 C CA . ALA A 1 90 ? 7.203 10.980 -6.624 1.00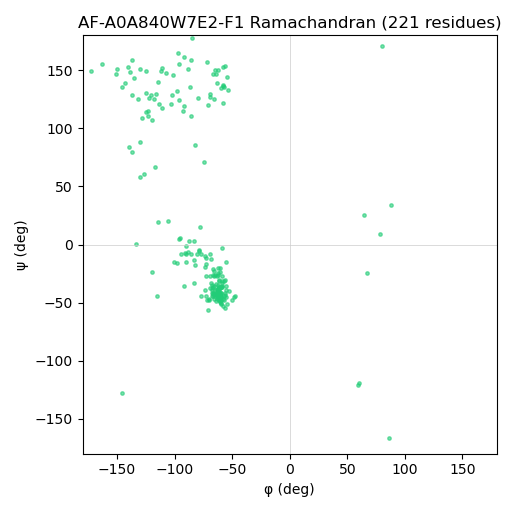 96.94 90 ALA A CA 1
ATOM 741 C C . ALA A 1 90 ? 7.834 10.709 -5.247 1.00 96.94 90 ALA A C 1
ATOM 743 O O . ALA A 1 90 ? 9.042 10.876 -5.068 1.00 96.94 90 ALA A O 1
ATOM 744 N N . THR A 1 91 ? 7.042 10.220 -4.287 1.00 96.56 91 THR A N 1
ATOM 745 C CA . THR A 1 91 ? 7.546 9.796 -2.974 1.00 96.56 91 THR A CA 1
ATOM 746 C C . THR A 1 91 ? 8.509 8.611 -3.099 1.00 96.56 91 THR A C 1
ATOM 748 O O . THR A 1 91 ? 9.580 8.646 -2.493 1.00 96.56 91 THR A O 1
ATOM 751 N N . ILE A 1 92 ? 8.190 7.600 -3.921 1.00 97.31 92 ILE A N 1
ATOM 752 C CA . ILE A 1 92 ? 9.125 6.499 -4.211 1.00 97.31 92 ILE A CA 1
ATOM 753 C C . ILE A 1 92 ? 10.398 7.041 -4.865 1.00 97.31 92 ILE A C 1
ATOM 755 O O . ILE A 1 92 ? 11.493 6.706 -4.414 1.00 97.31 92 ILE A O 1
ATOM 759 N N . ALA A 1 93 ? 10.271 7.890 -5.888 1.00 97.75 93 ALA A N 1
ATOM 760 C CA . ALA A 1 93 ? 11.408 8.446 -6.622 1.00 97.75 93 ALA A CA 1
ATOM 761 C C . ALA A 1 93 ? 12.375 9.226 -5.714 1.00 97.75 93 ALA A C 1
ATOM 763 O O . ALA A 1 93 ? 13.586 9.191 -5.924 1.00 97.75 93 ALA A O 1
ATOM 764 N N . ALA A 1 94 ? 11.849 9.882 -4.677 1.00 97.50 94 ALA A N 1
ATOM 765 C CA . ALA A 1 94 ? 12.621 10.625 -3.686 1.00 97.50 94 ALA A CA 1
ATOM 766 C C . ALA A 1 94 ? 13.194 9.753 -2.548 1.00 97.50 94 ALA A C 1
ATOM 768 O O . ALA A 1 94 ? 13.797 10.286 -1.613 1.00 97.50 94 ALA A O 1
ATOM 769 N N . THR A 1 95 ? 13.014 8.426 -2.584 1.00 97.50 95 THR A N 1
ATOM 770 C CA . THR A 1 95 ? 13.488 7.538 -1.513 1.00 97.50 95 THR A CA 1
ATOM 771 C C . THR A 1 95 ? 15.020 7.545 -1.445 1.00 97.50 95 THR A C 1
ATOM 773 O O . THR A 1 95 ? 15.680 7.207 -2.432 1.00 97.50 95 THR A O 1
ATOM 776 N N . PRO A 1 96 ? 15.626 7.846 -0.279 1.00 96.44 96 PRO A N 1
ATOM 777 C CA . PRO A 1 96 ? 17.075 7.816 -0.127 1.00 96.44 96 PRO A CA 1
ATOM 778 C C . PRO A 1 96 ? 17.674 6.433 -0.463 1.00 96.44 96 PRO A C 1
ATOM 780 O O . PRO A 1 96 ? 17.149 5.414 0.000 1.00 96.44 96 PRO A O 1
ATOM 783 N N . PRO A 1 97 ? 18.810 6.348 -1.186 1.00 94.56 97 PRO A N 1
ATOM 784 C CA . PRO A 1 97 ? 19.399 5.065 -1.591 1.00 94.56 97 PRO A CA 1
ATOM 785 C C . PRO A 1 97 ? 19.712 4.108 -0.431 1.00 94.56 97 PRO A C 1
ATOM 787 O O . PRO A 1 97 ? 19.641 2.887 -0.586 1.00 94.56 97 PRO A O 1
ATOM 790 N N . ASN A 1 98 ? 20.048 4.639 0.749 1.00 93.81 98 ASN A N 1
ATOM 791 C CA . ASN A 1 98 ? 20.282 3.833 1.948 1.00 93.81 98 ASN A CA 1
ATOM 792 C C . ASN A 1 98 ? 18.993 3.180 2.475 1.00 93.81 98 ASN A C 1
ATOM 794 O O . ASN A 1 98 ? 19.060 2.061 2.981 1.00 93.81 98 ASN A O 1
ATOM 798 N N . VAL A 1 99 ? 17.838 3.840 2.331 1.00 94.56 99 VAL A N 1
ATOM 799 C CA . VAL A 1 99 ? 16.521 3.291 2.690 1.00 94.56 99 VAL A CA 1
ATOM 800 C C . VAL A 1 99 ? 16.134 2.182 1.717 1.00 94.56 99 VAL A C 1
ATOM 802 O O . VAL A 1 99 ? 15.822 1.082 2.166 1.00 94.56 99 VAL A O 1
ATOM 805 N N . VAL A 1 100 ? 16.268 2.417 0.405 1.00 95.06 100 VAL A N 1
ATOM 806 C CA . VAL A 1 100 ? 16.017 1.389 -0.625 1.00 95.06 100 VAL A CA 1
ATOM 807 C C . VAL A 1 100 ? 16.857 0.142 -0.349 1.00 95.06 100 VAL A C 1
ATOM 809 O O . VAL A 1 100 ? 16.331 -0.963 -0.242 1.00 95.06 100 VAL A O 1
ATOM 812 N N . ARG A 1 101 ? 18.170 0.312 -0.149 1.00 92.50 101 ARG A N 1
ATOM 813 C CA . ARG A 1 101 ? 19.086 -0.802 0.125 1.00 92.50 101 ARG A CA 1
ATOM 814 C C . ARG A 1 101 ? 18.737 -1.545 1.415 1.00 92.50 101 ARG A C 1
ATOM 816 O O . ARG A 1 101 ? 18.793 -2.772 1.444 1.00 92.50 101 ARG A O 1
ATOM 823 N N . ARG A 1 102 ? 18.395 -0.819 2.485 1.00 92.06 102 ARG A N 1
ATOM 824 C CA . ARG A 1 102 ? 17.971 -1.414 3.761 1.00 92.06 102 ARG A CA 1
ATOM 825 C C . ARG A 1 102 ? 16.732 -2.284 3.563 1.00 92.06 102 ARG A C 1
ATOM 827 O O . ARG A 1 102 ? 16.737 -3.435 3.988 1.00 92.06 102 ARG A O 1
ATOM 834 N N . ASP A 1 103 ? 15.705 -1.758 2.910 1.00 93.69 103 ASP A N 1
ATOM 835 C CA . ASP A 1 103 ? 14.426 -2.450 2.754 1.00 93.69 103 ASP A CA 1
ATOM 836 C C . ASP A 1 103 ? 14.550 -3.663 1.821 1.00 93.69 103 ASP A C 1
ATOM 838 O O . ASP A 1 103 ? 14.006 -4.728 2.115 1.00 93.69 103 ASP A O 1
ATOM 842 N N . LEU A 1 104 ? 15.353 -3.559 0.755 1.00 94.00 104 LEU A N 1
ATOM 843 C CA . LEU A 1 104 ? 15.683 -4.703 -0.101 1.00 94.00 104 LEU A CA 1
ATOM 844 C C . LEU A 1 104 ? 16.421 -5.807 0.669 1.00 94.00 104 LEU A C 1
ATOM 846 O O . LEU A 1 104 ? 16.098 -6.982 0.507 1.00 94.00 104 LEU A O 1
ATOM 850 N N . ARG A 1 105 ? 17.358 -5.457 1.558 1.00 92.00 105 ARG A N 1
ATOM 851 C CA . ARG A 1 105 ? 18.026 -6.434 2.437 1.00 92.00 105 ARG A CA 1
ATOM 852 C C . ARG A 1 105 ? 17.078 -7.054 3.456 1.00 92.00 105 ARG A C 1
ATOM 854 O O . ARG A 1 105 ? 17.203 -8.239 3.751 1.00 92.00 105 ARG A O 1
ATOM 861 N N . LEU A 1 106 ? 16.122 -6.295 3.991 1.00 88.75 106 LEU A N 1
ATOM 862 C CA . LEU A 1 106 ? 15.097 -6.842 4.886 1.00 88.75 106 LEU A CA 1
ATOM 863 C C . LEU A 1 106 ? 14.213 -7.868 4.171 1.00 88.75 106 LEU A C 1
ATOM 865 O O . LEU A 1 106 ? 13.866 -8.897 4.762 1.00 88.75 106 LEU A O 1
ATOM 869 N N . LEU A 1 107 ? 13.896 -7.613 2.901 1.00 90.38 107 LEU A N 1
ATOM 870 C CA . LEU A 1 107 ? 13.126 -8.525 2.069 1.00 90.38 107 LEU A CA 1
ATOM 871 C C . LEU A 1 107 ? 13.932 -9.776 1.689 1.00 90.38 107 LEU A C 1
ATOM 873 O O . LEU A 1 107 ? 13.509 -10.889 1.999 1.00 90.38 107 LEU A O 1
ATOM 877 N N . TYR A 1 108 ? 15.104 -9.599 1.073 1.00 90.44 108 TYR A N 1
ATOM 878 C CA . TYR A 1 108 ? 15.891 -10.677 0.460 1.00 90.44 108 TYR A CA 1
ATOM 879 C C . TYR A 1 108 ? 16.924 -11.331 1.384 1.00 90.44 108 TYR A C 1
ATOM 881 O O . TYR A 1 108 ? 17.506 -12.353 1.027 1.00 90.44 108 TYR A O 1
ATOM 889 N N . ARG A 1 109 ? 17.121 -10.790 2.592 1.00 86.00 109 ARG A N 1
ATOM 890 C CA . ARG A 1 109 ? 18.055 -11.240 3.646 1.00 86.00 109 ARG A CA 1
ATOM 891 C C . ARG A 1 109 ? 19.543 -11.104 3.329 1.00 86.00 109 ARG A C 1
ATOM 893 O O . ARG A 1 109 ? 20.319 -10.991 4.272 1.00 86.00 109 ARG A O 1
ATOM 900 N N . ALA A 1 110 ? 19.932 -11.090 2.059 1.00 83.06 110 ALA A N 1
ATOM 901 C CA . ALA A 1 110 ? 21.315 -10.944 1.625 1.00 83.06 110 ALA A CA 1
ATOM 902 C C . ALA A 1 110 ? 21.391 -10.250 0.254 1.00 83.06 110 ALA A C 1
ATOM 904 O O . ALA A 1 110 ? 20.458 -10.362 -0.545 1.00 83.06 110 ALA A O 1
ATOM 905 N N . ASP A 1 111 ? 22.482 -9.526 -0.013 1.00 82.88 111 ASP A N 1
ATOM 906 C CA . ASP A 1 111 ? 22.631 -8.706 -1.227 1.00 82.88 111 ASP A CA 1
ATOM 907 C C . ASP A 1 111 ? 22.669 -9.566 -2.498 1.00 82.88 111 ASP A C 1
ATOM 909 O O . ASP A 1 111 ? 22.090 -9.201 -3.520 1.00 82.88 111 ASP A O 1
ATOM 913 N N . GLU A 1 112 ? 23.280 -10.746 -2.426 1.00 86.81 112 GLU A N 1
ATOM 914 C CA . GLU A 1 112 ? 23.354 -11.723 -3.513 1.00 86.81 112 GLU A CA 1
ATOM 915 C C . GLU A 1 112 ? 21.993 -12.324 -3.885 1.00 86.81 112 GLU A C 1
ATOM 917 O O . GLU A 1 112 ? 21.816 -12.818 -4.997 1.00 86.81 112 GLU A O 1
ATOM 922 N N . ARG A 1 113 ? 21.015 -12.253 -2.972 1.00 91.19 113 ARG A N 1
ATOM 923 C CA . ARG A 1 113 ? 19.643 -12.725 -3.193 1.00 91.19 113 ARG A CA 1
ATOM 924 C C . ARG A 1 113 ? 18.730 -11.646 -3.772 1.00 91.19 113 ARG A C 1
ATOM 926 O O . ARG A 1 113 ? 17.598 -11.963 -4.131 1.00 91.19 113 ARG A O 1
ATOM 933 N N . ILE A 1 114 ? 19.189 -10.394 -3.858 1.00 94.31 114 ILE A N 1
ATOM 934 C CA . ILE A 1 114 ? 18.427 -9.316 -4.494 1.00 94.31 114 ILE A CA 1
ATOM 935 C C . ILE A 1 114 ? 18.372 -9.597 -6.010 1.00 94.31 114 ILE A C 1
ATOM 937 O O . ILE A 1 114 ? 19.424 -9.789 -6.632 1.00 94.31 114 ILE A O 1
ATOM 941 N N . PRO A 1 115 ? 17.179 -9.615 -6.637 1.00 95.50 115 PRO A N 1
ATOM 942 C CA . PRO A 1 115 ? 17.042 -9.858 -8.069 1.00 95.50 115 PRO A CA 1
ATOM 943 C C . PRO A 1 115 ? 17.896 -8.899 -8.913 1.00 95.50 115 PRO A C 1
ATOM 945 O O . PRO A 1 115 ? 18.014 -7.727 -8.544 1.00 95.50 115 PRO A O 1
ATOM 948 N N . PRO A 1 116 ? 18.474 -9.355 -10.045 1.00 94.75 116 PRO A N 1
ATOM 949 C CA . PRO A 1 116 ? 19.325 -8.522 -10.898 1.00 94.75 116 PRO A CA 1
ATOM 950 C C . PRO A 1 116 ? 18.743 -7.137 -11.243 1.00 94.75 116 PRO A C 1
ATOM 952 O O . PRO A 1 116 ? 19.463 -6.165 -11.008 1.00 94.75 116 PRO A O 1
ATOM 955 N N . PRO A 1 117 ? 17.451 -6.990 -11.626 1.00 95.81 117 PRO A N 1
ATOM 956 C CA . PRO A 1 117 ? 16.871 -5.678 -11.944 1.00 95.81 117 PRO A CA 1
ATOM 957 C C . PRO A 1 117 ? 16.996 -4.647 -10.815 1.00 95.81 117 PRO A C 1
ATOM 959 O O . PRO A 1 117 ? 17.115 -3.451 -11.059 1.00 95.81 117 PRO A O 1
ATOM 962 N N . LEU A 1 118 ? 16.989 -5.102 -9.558 1.00 96.25 118 LEU A N 1
ATOM 963 C CA . LEU A 1 118 ? 17.059 -4.245 -8.373 1.00 96.25 118 LEU A CA 1
ATOM 964 C C . LEU A 1 118 ? 18.494 -3.936 -7.918 1.00 96.25 118 LEU A C 1
ATOM 966 O O . LEU A 1 118 ? 18.681 -3.136 -7.000 1.00 96.25 118 LEU A O 1
ATOM 970 N N . ARG A 1 119 ? 19.506 -4.560 -8.533 1.00 92.94 119 ARG A N 1
ATOM 971 C CA . ARG A 1 119 ? 20.932 -4.308 -8.259 1.00 92.94 119 ARG A CA 1
ATOM 972 C C . ARG A 1 119 ? 21.573 -3.350 -9.261 1.00 92.94 119 ARG A C 1
ATOM 974 O O . ARG A 1 119 ? 22.657 -2.834 -8.995 1.00 92.94 119 ARG A O 1
ATOM 981 N N . GLU A 1 120 ? 20.922 -3.124 -10.396 1.00 91.44 120 GLU A N 1
ATOM 982 C CA . GLU A 1 120 ? 21.425 -2.279 -11.475 1.00 91.44 120 GLU A CA 1
ATOM 983 C C . GLU A 1 120 ? 21.501 -0.794 -11.068 1.00 91.44 120 GLU A C 1
ATOM 985 O O . GLU A 1 120 ? 20.653 -0.291 -10.317 1.00 91.44 120 GLU A O 1
ATOM 990 N N . PRO A 1 121 ? 22.491 -0.039 -11.580 1.00 92.06 121 PRO A N 1
ATOM 991 C CA . PRO A 1 121 ? 22.473 1.415 -11.495 1.00 92.06 121 PRO A CA 1
ATOM 992 C C . PRO A 1 121 ? 21.161 1.974 -12.062 1.00 92.06 121 PRO A C 1
ATOM 994 O O . PRO A 1 121 ? 20.717 1.578 -13.133 1.00 92.06 121 PRO A O 1
ATOM 997 N N . GLY A 1 122 ? 20.528 2.900 -11.341 1.00 94.06 122 GLY A N 1
ATOM 998 C CA . GLY A 1 122 ? 19.246 3.472 -11.766 1.00 94.06 122 GLY A CA 1
ATOM 999 C C . GLY A 1 122 ? 18.020 2.589 -11.499 1.00 94.06 122 GLY A C 1
ATOM 1000 O O . GLY A 1 122 ? 16.926 2.975 -11.909 1.00 94.06 122 GLY A O 1
ATOM 1001 N N . ALA A 1 123 ? 18.158 1.476 -10.761 1.00 96.62 123 ALA A N 1
ATOM 1002 C CA . ALA A 1 123 ? 17.047 0.584 -10.418 1.00 96.62 123 ALA A CA 1
ATOM 1003 C C . ALA A 1 123 ? 15.808 1.329 -9.893 1.00 96.62 123 ALA A C 1
ATOM 1005 O O . ALA A 1 123 ? 14.707 1.062 -10.355 1.00 96.62 123 ALA A O 1
ATOM 1006 N N . LEU A 1 124 ? 15.962 2.318 -9.001 1.00 97.88 124 LEU A N 1
ATOM 1007 C CA . LEU A 1 124 ? 14.822 3.083 -8.470 1.00 97.88 124 LEU A CA 1
ATOM 1008 C C . LEU A 1 124 ? 14.047 3.841 -9.567 1.00 97.88 124 LEU A C 1
ATOM 1010 O O . LEU A 1 124 ? 12.822 3.885 -9.532 1.00 97.88 124 LEU A O 1
ATOM 1014 N N . SER A 1 125 ? 14.741 4.387 -10.569 1.00 98.12 125 SER A N 1
ATOM 1015 C CA . SER A 1 125 ? 14.100 5.046 -11.716 1.00 98.12 125 SER A CA 1
ATOM 1016 C C . SER A 1 125 ? 13.342 4.040 -12.590 1.00 98.12 125 SER A C 1
ATOM 1018 O O . SER A 1 125 ? 12.198 4.285 -12.984 1.00 98.12 125 SER A O 1
ATOM 1020 N N . ARG A 1 126 ? 13.935 2.858 -12.824 1.00 98.06 126 ARG A N 1
ATOM 1021 C CA . ARG A 1 126 ? 13.282 1.746 -13.536 1.00 98.06 126 ARG A CA 1
ATOM 1022 C C . ARG A 1 126 ? 12.056 1.233 -12.769 1.00 98.06 126 ARG A C 1
ATOM 1024 O O . ARG A 1 126 ? 11.026 1.005 -13.390 1.00 98.06 126 ARG A O 1
ATOM 1031 N N . VAL A 1 127 ? 12.114 1.155 -11.434 1.00 98.50 127 VAL A N 1
ATOM 1032 C CA . VAL A 1 127 ? 10.966 0.827 -10.565 1.00 98.50 127 VAL A CA 1
ATOM 1033 C C . VAL A 1 127 ? 9.825 1.820 -10.760 1.00 98.50 127 VAL A C 1
ATOM 1035 O O . VAL A 1 127 ? 8.703 1.407 -11.040 1.00 98.50 127 VAL A O 1
ATOM 1038 N N . VAL A 1 128 ? 10.098 3.122 -10.645 1.00 98.62 128 VAL A N 1
ATOM 1039 C CA . VAL A 1 128 ? 9.072 4.166 -10.806 1.00 98.62 128 VAL A CA 1
ATOM 1040 C C . VAL A 1 128 ? 8.458 4.114 -12.205 1.00 98.62 128 VAL A C 1
ATOM 1042 O O . VAL A 1 128 ? 7.237 4.149 -12.338 1.00 98.62 128 VAL A O 1
ATOM 1045 N N . THR A 1 129 ? 9.286 3.949 -13.239 1.00 98.56 129 THR A N 1
ATOM 1046 C CA . THR A 1 129 ? 8.833 3.821 -14.634 1.00 98.56 129 THR A CA 1
ATOM 1047 C C . THR A 1 129 ? 7.959 2.580 -14.837 1.00 98.56 129 THR A C 1
ATOM 1049 O O . THR A 1 129 ? 6.896 2.669 -15.451 1.00 98.56 129 THR A O 1
ATOM 1052 N N . ALA A 1 130 ? 8.362 1.430 -14.291 1.00 98.25 130 ALA A N 1
ATOM 1053 C CA . ALA A 1 130 ? 7.602 0.187 -14.385 1.00 98.25 130 ALA A CA 1
ATOM 1054 C C . ALA A 1 130 ? 6.241 0.299 -13.680 1.00 98.25 130 ALA A C 1
ATOM 1056 O O . ALA A 1 130 ? 5.224 -0.125 -14.231 1.00 98.25 130 ALA A O 1
ATOM 1057 N N . LEU A 1 131 ? 6.201 0.914 -12.493 1.00 98.44 131 LEU A N 1
ATOM 1058 C CA . LEU A 1 131 ? 4.961 1.145 -11.749 1.00 98.44 131 LEU A CA 1
ATOM 1059 C C . LEU A 1 131 ? 4.040 2.140 -12.459 1.00 98.44 131 LEU A C 1
ATOM 1061 O O . LEU A 1 131 ? 2.845 1.878 -12.554 1.00 98.44 131 LEU A O 1
ATOM 1065 N N . ALA A 1 132 ? 4.574 3.230 -13.015 1.00 98.44 132 ALA A N 1
ATOM 1066 C CA . ALA A 1 132 ? 3.792 4.168 -13.821 1.00 98.44 132 ALA A CA 1
ATOM 1067 C C . ALA A 1 132 ? 3.181 3.470 -15.050 1.00 98.44 132 ALA A C 1
ATOM 1069 O O . ALA A 1 132 ? 1.974 3.536 -15.278 1.00 98.44 132 ALA A O 1
ATOM 1070 N N . GLY A 1 133 ? 3.988 2.696 -15.784 1.00 97.62 133 GLY A N 1
ATOM 1071 C CA . GLY A 1 133 ? 3.512 1.931 -16.937 1.00 97.62 133 GLY A CA 1
ATOM 1072 C C . GLY A 1 133 ? 2.448 0.890 -16.574 1.00 97.62 133 GLY A C 1
ATOM 1073 O O . GLY A 1 133 ? 1.499 0.695 -17.341 1.00 97.62 133 GLY A O 1
ATOM 1074 N N . TYR A 1 134 ? 2.583 0.253 -15.406 1.00 96.88 134 TYR A N 1
ATOM 1075 C CA . TYR A 1 134 ? 1.596 -0.680 -14.866 1.00 96.88 134 TYR A CA 1
ATOM 1076 C C . TYR A 1 134 ? 0.298 0.025 -14.474 1.00 96.88 134 TYR A C 1
ATOM 1078 O O . TYR A 1 134 ? -0.784 -0.443 -14.835 1.00 96.88 134 TYR A O 1
ATOM 1086 N N . TRP A 1 135 ? 0.399 1.175 -13.809 1.00 97.44 135 TRP A N 1
ATOM 1087 C CA . TRP A 1 135 ? -0.748 1.997 -13.455 1.00 97.44 135 TRP A CA 1
ATOM 1088 C C . TRP A 1 135 ? -1.575 2.371 -14.687 1.00 97.44 135 TRP A C 1
ATOM 1090 O O . TRP A 1 135 ? -2.765 2.051 -14.742 1.00 97.44 135 TRP A O 1
ATOM 1100 N N . ASP A 1 136 ? -0.940 2.971 -15.694 1.00 96.69 136 ASP A N 1
ATOM 1101 C CA . ASP A 1 136 ? -1.622 3.487 -16.885 1.00 96.69 136 ASP A CA 1
ATOM 1102 C C . ASP A 1 136 ? -2.373 2.390 -17.644 1.00 96.69 136 ASP A C 1
ATOM 1104 O O . ASP A 1 136 ? -3.505 2.580 -18.089 1.00 96.69 136 ASP A O 1
ATOM 1108 N N . ARG A 1 137 ? -1.753 1.212 -17.769 1.00 94.50 137 ARG A N 1
ATOM 1109 C CA . ARG A 1 137 ? -2.292 0.100 -18.566 1.00 94.50 137 ARG A CA 1
ATOM 1110 C C . ARG A 1 137 ? -3.320 -0.740 -17.818 1.00 94.50 137 ARG A C 1
ATOM 1112 O O . ARG A 1 137 ? -4.215 -1.292 -18.449 1.00 94.50 137 ARG A O 1
ATOM 1119 N N . CYS A 1 138 ? -3.173 -0.887 -16.501 1.00 93.25 138 CYS A N 1
ATOM 1120 C CA . CYS A 1 138 ? -3.898 -1.913 -15.745 1.00 93.25 138 CYS A CA 1
ATOM 1121 C C . CYS A 1 138 ? -4.822 -1.360 -14.655 1.00 93.25 138 CYS A C 1
ATOM 1123 O O . CYS A 1 138 ? -5.778 -2.041 -14.273 1.00 93.25 138 CYS A O 1
ATOM 1125 N N . PHE A 1 139 ? -4.559 -0.152 -14.150 1.00 94.69 139 PHE A N 1
ATOM 1126 C CA . PHE A 1 139 ? -5.287 0.428 -13.018 1.00 94.69 139 PHE A CA 1
ATOM 1127 C C . PHE A 1 139 ? -6.080 1.670 -13.386 1.00 94.69 139 PHE A C 1
ATOM 1129 O O . PHE A 1 139 ? -7.238 1.753 -12.986 1.00 94.69 139 PHE A O 1
ATOM 1136 N N . ALA A 1 140 ? -5.513 2.607 -14.151 1.00 96.06 140 ALA A N 1
ATOM 1137 C CA . ALA A 1 140 ? -6.080 3.941 -14.352 1.00 96.06 140 ALA A 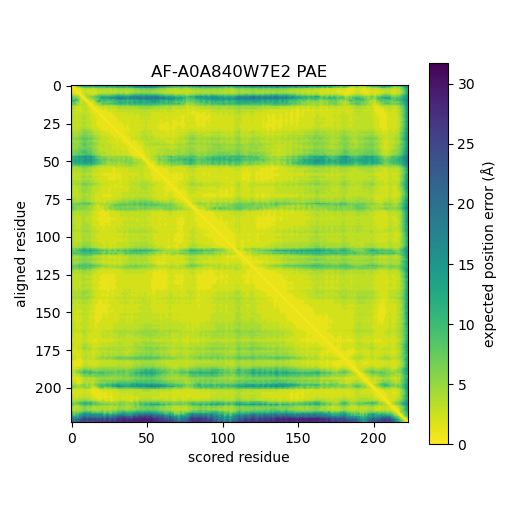CA 1
ATOM 1138 C C . ALA A 1 140 ? -7.565 3.913 -14.765 1.00 96.06 140 ALA A C 1
ATOM 1140 O O . ALA A 1 140 ? -8.401 4.564 -14.138 1.00 96.06 140 ALA A O 1
ATOM 1141 N N . ALA A 1 141 ? -7.922 3.076 -15.745 1.00 93.69 141 ALA A N 1
ATOM 1142 C CA . ALA A 1 141 ? -9.300 2.933 -16.228 1.00 93.69 141 ALA A CA 1
ATOM 1143 C C . ALA A 1 141 ? -10.270 2.315 -15.199 1.00 93.69 141 ALA A C 1
ATOM 1145 O O . ALA A 1 141 ? -11.478 2.546 -15.249 1.00 93.69 141 ALA A O 1
ATOM 1146 N N . HIS A 1 142 ? -9.764 1.513 -14.262 1.00 92.62 142 HIS A N 1
ATOM 1147 C CA . HIS A 1 142 ? -10.559 0.825 -13.242 1.00 92.62 142 HIS A CA 1
ATOM 1148 C C . HIS A 1 142 ? -10.529 1.527 -11.882 1.00 92.62 142 HIS A C 1
ATOM 1150 O O . HIS A 1 142 ? -11.381 1.253 -11.028 1.00 92.62 142 HIS A O 1
ATOM 1156 N N . TRP A 1 143 ? -9.585 2.446 -11.686 1.00 96.12 143 TRP A N 1
ATOM 1157 C CA . TRP A 1 143 ? -9.330 3.096 -10.413 1.00 96.12 143 TRP A CA 1
ATOM 1158 C C . TRP A 1 143 ? -10.553 3.802 -9.824 1.00 96.12 143 TRP A C 1
ATOM 1160 O O . TRP A 1 143 ? -10.790 3.603 -8.636 1.00 96.12 143 TRP A O 1
ATOM 1170 N N . PRO A 1 144 ? -11.404 4.526 -10.583 1.00 96.62 144 PRO A N 1
ATOM 1171 C CA . PRO A 1 144 ? -12.594 5.148 -10.001 1.00 96.62 144 PRO A CA 1
ATOM 1172 C C . PRO A 1 144 ? -13.507 4.149 -9.273 1.00 96.62 144 PRO A C 1
ATOM 1174 O O . PRO A 1 144 ? -14.002 4.442 -8.187 1.00 96.62 144 PRO A O 1
ATOM 1177 N N . ARG A 1 145 ? -13.677 2.941 -9.831 1.00 96.06 145 ARG A N 1
ATOM 1178 C CA . ARG A 1 145 ? -14.477 1.870 -9.218 1.00 96.06 145 ARG A CA 1
ATOM 1179 C C . ARG A 1 145 ? -13.773 1.258 -8.008 1.00 96.06 145 ARG A C 1
ATOM 1181 O O . ARG A 1 145 ? -14.420 1.016 -6.994 1.00 96.06 145 ARG A O 1
ATOM 1188 N N . MET A 1 146 ? -12.473 0.989 -8.121 1.00 96.25 146 MET A N 1
ATOM 1189 C CA . MET A 1 146 ? -11.668 0.443 -7.021 1.00 96.25 146 MET A CA 1
ATOM 1190 C C . MET A 1 146 ? -11.646 1.406 -5.829 1.00 96.25 146 MET A C 1
ATOM 1192 O O . MET A 1 146 ? -11.939 1.010 -4.706 1.00 96.25 146 MET A O 1
ATOM 1196 N N . ARG A 1 147 ? -11.401 2.692 -6.093 1.00 97.31 147 ARG A N 1
ATOM 1197 C CA . ARG A 1 147 ? -11.422 3.763 -5.098 1.00 97.31 147 ARG A CA 1
ATOM 1198 C C . ARG A 1 147 ? -12.774 3.861 -4.400 1.00 97.31 147 ARG A C 1
ATOM 1200 O O . ARG A 1 147 ? -12.798 3.890 -3.179 1.00 97.31 147 ARG A O 1
ATOM 1207 N N . ALA A 1 148 ? -13.882 3.841 -5.144 1.00 97.81 148 ALA A N 1
ATOM 1208 C CA . ALA A 1 148 ? -15.219 3.894 -4.550 1.00 97.81 148 ALA A CA 1
ATOM 1209 C C . ALA A 1 148 ? -15.485 2.718 -3.590 1.00 97.81 148 ALA A C 1
ATOM 1211 O O . ALA A 1 148 ? -16.119 2.895 -2.552 1.00 97.81 148 ALA A O 1
ATOM 1212 N N . LEU A 1 149 ? -14.975 1.521 -3.903 1.00 97.38 149 LEU A N 1
ATOM 1213 C CA . LEU A 1 149 ? -15.070 0.364 -3.010 1.00 97.38 149 LEU A CA 1
ATOM 1214 C C . LEU A 1 149 ? -14.259 0.569 -1.721 1.00 97.38 149 LEU A C 1
ATOM 1216 O O . LEU A 1 149 ? -14.768 0.300 -0.634 1.00 97.38 149 LEU A O 1
ATOM 1220 N N . LEU A 1 150 ? -13.031 1.081 -1.830 1.00 97.69 150 LEU A N 1
ATOM 1221 C CA . LEU A 1 150 ? -12.164 1.356 -0.678 1.00 97.69 150 LEU A CA 1
ATOM 1222 C C . LEU A 1 150 ? -12.731 2.478 0.208 1.00 97.69 150 LEU A C 1
ATOM 1224 O O . LEU A 1 150 ? -12.770 2.341 1.427 1.00 97.69 150 LEU A O 1
ATOM 1228 N N . GLU A 1 151 ? -13.238 3.558 -0.389 1.00 97.81 151 GLU A N 1
ATOM 1229 C CA . GLU A 1 151 ? -13.937 4.642 0.318 1.00 97.81 151 GLU A CA 1
ATOM 1230 C C . GLU A 1 151 ? -15.223 4.144 1.001 1.00 97.81 151 GLU A C 1
ATOM 1232 O O . GLU A 1 151 ? -15.559 4.582 2.105 1.00 97.81 151 GLU A O 1
ATOM 1237 N N . GLY A 1 152 ? -15.921 3.190 0.379 1.00 98.06 152 GLY A N 1
ATOM 1238 C CA . GLY A 1 152 ? -17.066 2.501 0.968 1.00 98.06 152 GLY A CA 1
ATOM 1239 C C . GLY A 1 152 ? -16.705 1.745 2.249 1.00 98.06 152 GLY A C 1
ATOM 1240 O O . GLY A 1 152 ? -17.414 1.888 3.250 1.00 98.06 152 GLY A O 1
ATOM 1241 N N . ASP A 1 153 ? -15.588 1.005 2.254 1.00 96.88 153 ASP A N 1
ATOM 1242 C CA . ASP A 1 153 ? -15.080 0.344 3.467 1.00 96.88 153 ASP A CA 1
ATOM 1243 C C . ASP A 1 153 ? -14.708 1.378 4.539 1.00 96.88 153 ASP A C 1
ATOM 1245 O O . ASP A 1 153 ? -15.193 1.278 5.663 1.00 96.88 153 ASP A O 1
ATOM 1249 N N . VAL A 1 154 ? -13.976 2.446 4.191 1.00 97.44 154 VAL A N 1
ATOM 1250 C CA . VAL A 1 154 ? -13.655 3.535 5.141 1.00 97.44 154 VAL A CA 1
ATOM 1251 C C . VAL A 1 154 ? -14.918 4.137 5.755 1.00 97.44 154 VAL A C 1
ATOM 1253 O O . VAL A 1 154 ? -14.984 4.341 6.966 1.00 97.44 154 VAL A O 1
ATOM 1256 N N . THR A 1 155 ? -15.950 4.381 4.947 1.00 98.00 155 THR A N 1
ATOM 1257 C CA . THR A 1 155 ? -17.225 4.927 5.428 1.00 98.00 155 THR A CA 1
ATOM 1258 C C . THR A 1 155 ? -17.917 3.951 6.381 1.00 98.00 155 THR A C 1
ATOM 1260 O O . THR A 1 155 ? -18.450 4.360 7.414 1.00 98.00 155 THR A O 1
ATOM 1263 N N . HIS A 1 156 ? -17.900 2.653 6.067 1.00 97.75 156 HIS A N 1
ATOM 1264 C CA . HIS A 1 156 ? -18.423 1.622 6.957 1.00 97.75 156 HIS A CA 1
ATOM 1265 C C . HIS A 1 156 ? -17.661 1.588 8.288 1.00 97.75 156 HIS A C 1
ATOM 1267 O O . HIS A 1 156 ? -18.299 1.663 9.337 1.00 97.75 156 HIS A O 1
ATOM 1273 N N . ARG A 1 157 ? -16.321 1.592 8.267 1.00 97.25 157 ARG A N 1
ATOM 1274 C CA . ARG A 1 157 ? -15.499 1.624 9.489 1.00 97.25 157 ARG A CA 1
ATOM 1275 C C . ARG A 1 157 ? -15.683 2.909 10.292 1.00 97.25 157 ARG A C 1
ATOM 1277 O O . ARG A 1 157 ? -15.684 2.859 11.516 1.00 97.25 157 ARG A O 1
ATOM 1284 N N . GLY A 1 158 ? -15.908 4.042 9.630 1.00 96.88 158 GLY A N 1
ATOM 1285 C CA . GLY A 1 158 ? -16.266 5.298 10.289 1.00 96.88 158 GLY A CA 1
ATOM 1286 C C . GLY A 1 158 ? -17.579 5.200 11.071 1.00 96.88 158 GLY A C 1
ATOM 1287 O O . GLY A 1 158 ? -17.648 5.658 12.211 1.00 96.88 158 GLY A O 1
ATOM 1288 N N . ARG A 1 159 ? -18.604 4.545 10.503 1.00 97.69 159 ARG A N 1
ATOM 1289 C CA . ARG A 1 159 ? -19.865 4.277 11.217 1.00 97.69 159 ARG A CA 1
ATOM 1290 C C . ARG A 1 159 ? -19.671 3.329 12.398 1.00 97.69 159 ARG A C 1
ATOM 1292 O O . ARG A 1 159 ? -20.190 3.626 13.468 1.00 97.69 159 ARG A O 1
ATOM 1299 N N . GLU A 1 160 ? -18.886 2.261 12.236 1.00 97.62 160 GLU A N 1
ATOM 1300 C CA . GLU A 1 160 ? -18.558 1.336 13.334 1.00 97.62 160 GLU A CA 1
ATOM 1301 C C . GLU A 1 160 ? -17.896 2.066 14.508 1.00 97.62 160 GLU A C 1
ATOM 1303 O O . GLU A 1 160 ? -18.281 1.872 15.658 1.00 97.62 160 GLU A O 1
ATOM 1308 N N . ILE A 1 161 ? -16.946 2.967 14.232 1.00 96.44 161 ILE A N 1
ATOM 1309 C CA . ILE A 1 161 ? -16.302 3.778 15.276 1.00 96.44 161 ILE A CA 1
ATOM 1310 C C . ILE A 1 161 ? -17.328 4.666 15.984 1.00 96.44 161 ILE A C 1
ATOM 1312 O O . ILE A 1 161 ? -17.326 4.731 17.211 1.00 96.44 161 ILE A O 1
ATOM 1316 N N . ALA A 1 162 ? -18.210 5.329 15.233 1.00 96.75 162 ALA A N 1
ATOM 1317 C CA . ALA A 1 162 ? -19.209 6.233 15.797 1.00 96.75 162 ALA A CA 1
ATOM 1318 C C . ALA A 1 162 ? -20.278 5.509 16.637 1.00 96.75 162 ALA A C 1
ATOM 1320 O O . ALA A 1 162 ? -20.758 6.065 17.621 1.00 96.75 162 ALA A O 1
ATOM 1321 N N . GLN A 1 163 ? -20.657 4.288 16.254 1.00 97.75 163 GLN A N 1
ATOM 1322 C CA . GLN A 1 163 ? -21.731 3.525 16.899 1.00 97.75 163 GLN A CA 1
ATOM 1323 C C . GLN A 1 163 ? -21.227 2.615 18.023 1.00 97.75 163 GLN A C 1
ATOM 1325 O O . GLN A 1 163 ? -21.917 2.428 19.025 1.00 97.75 163 GLN A O 1
ATOM 1330 N N . HIS A 1 164 ? -20.035 2.038 17.860 1.00 97.19 164 HIS A N 1
ATOM 1331 C CA . HIS A 1 164 ? -19.546 0.932 18.686 1.00 97.19 164 HIS A CA 1
ATOM 1332 C C . HIS A 1 164 ? -18.106 1.116 19.186 1.00 97.19 164 HIS A C 1
ATOM 1334 O O . HIS A 1 164 ? -17.587 0.258 19.906 1.00 97.19 164 HIS A O 1
ATOM 1340 N N . GLY A 1 165 ? -17.455 2.229 18.839 1.00 94.50 165 GLY A N 1
ATOM 1341 C CA . GLY A 1 165 ? -16.107 2.569 19.282 1.00 94.50 165 GLY A CA 1
ATOM 1342 C C . GLY A 1 165 ? -14.984 1.861 18.515 1.00 94.50 165 GLY A C 1
ATOM 1343 O O . GLY A 1 165 ? -15.185 0.944 17.718 1.00 94.50 165 GLY A O 1
ATOM 1344 N N . LEU A 1 166 ? -13.749 2.300 18.780 1.00 94.56 166 LEU A N 1
ATOM 1345 C CA . LEU A 1 166 ? -12.545 1.826 18.086 1.00 94.56 166 LEU A CA 1
ATOM 1346 C C . LEU A 1 166 ? -12.288 0.323 18.266 1.00 94.56 166 LEU A C 1
ATOM 1348 O O . LEU A 1 166 ? -11.896 -0.338 17.307 1.00 94.56 166 LEU A O 1
ATOM 1352 N N . ALA A 1 167 ? -12.519 -0.225 19.465 1.00 94.94 167 ALA A N 1
ATOM 1353 C CA . ALA A 1 167 ? -12.259 -1.639 19.752 1.00 94.94 167 ALA A CA 1
ATOM 1354 C C . ALA A 1 167 ? -13.076 -2.564 18.841 1.00 94.94 167 ALA A C 1
ATOM 1356 O O . ALA A 1 167 ? -12.527 -3.500 18.257 1.00 94.94 167 ALA A O 1
ATOM 1357 N N . THR A 1 168 ? -14.363 -2.249 18.675 1.00 96.12 168 THR A N 1
ATOM 1358 C CA . THR A 1 168 ? -15.285 -2.989 17.808 1.00 96.12 168 THR A CA 1
ATOM 1359 C C . THR A 1 168 ? -14.869 -2.882 16.345 1.00 96.12 168 THR A C 1
ATOM 1361 O O . THR A 1 168 ? -14.787 -3.900 15.661 1.00 96.12 168 THR A O 1
ATOM 1364 N N . MET A 1 169 ? -14.498 -1.681 15.882 1.00 96.38 169 MET A N 1
ATOM 1365 C CA . MET A 1 169 ? -13.993 -1.491 14.518 1.00 96.38 169 MET A CA 1
ATOM 1366 C C . MET A 1 169 ? -12.762 -2.368 14.243 1.00 96.38 169 MET A C 1
ATOM 1368 O O . MET A 1 169 ? -12.744 -3.076 13.238 1.00 96.38 169 MET A O 1
ATOM 1372 N N . PHE A 1 170 ? -11.769 -2.379 15.145 1.00 96.12 170 PHE A N 1
ATOM 1373 C CA . PHE A 1 170 ? -10.565 -3.205 14.995 1.00 96.12 170 PHE A CA 1
ATOM 1374 C C . PHE A 1 170 ? -10.876 -4.704 14.982 1.00 96.12 170 PHE A C 1
ATOM 1376 O O . PHE A 1 170 ? -10.353 -5.419 14.126 1.00 96.12 170 PHE A O 1
ATOM 1383 N N . ALA A 1 171 ? -11.743 -5.169 15.888 1.00 94.81 171 ALA A N 1
ATOM 1384 C CA . ALA A 1 171 ? -12.183 -6.564 15.929 1.00 94.81 171 ALA A CA 1
ATOM 1385 C C . ALA A 1 171 ? -12.916 -6.979 14.638 1.00 94.81 171 ALA A C 1
ATOM 1387 O O . ALA A 1 171 ? -12.809 -8.124 14.201 1.00 94.81 171 ALA A O 1
ATOM 1388 N N . GLY A 1 172 ? -13.606 -6.037 13.988 1.00 94.38 172 GLY A N 1
ATOM 1389 C CA . GLY A 1 172 ? -14.286 -6.243 12.711 1.00 94.38 172 GLY A CA 1
ATOM 1390 C C . GLY A 1 172 ? -13.383 -6.230 11.469 1.00 94.38 172 GLY A C 1
ATOM 1391 O O . GLY A 1 172 ? -13.891 -6.470 10.371 1.00 94.38 172 GLY A O 1
ATOM 1392 N N . LEU A 1 173 ? -12.080 -5.928 11.582 1.00 93.38 173 LEU A N 1
ATOM 1393 C CA . LEU A 1 173 ? -11.155 -5.943 10.434 1.00 93.38 173 LEU A CA 1
ATOM 1394 C C . LEU A 1 173 ? -10.749 -7.370 10.048 1.00 93.38 173 LEU A C 1
ATOM 1396 O O . LEU A 1 173 ? -10.667 -7.708 8.870 1.00 93.38 173 LEU A O 1
ATOM 1400 N N . SER A 1 174 ? -10.436 -8.195 11.046 1.00 92.44 174 SER A N 1
ATOM 1401 C CA . SER A 1 174 ? -10.015 -9.588 10.897 1.00 92.44 174 SER A CA 1
ATOM 1402 C C . SER A 1 174 ? -9.932 -10.221 12.283 1.00 92.44 174 SER A C 1
ATOM 1404 O O . SER A 1 174 ? -9.486 -9.567 13.219 1.00 92.44 174 SER A O 1
ATOM 1406 N N . GLU A 1 175 ? -10.187 -11.527 12.403 1.00 92.44 175 GLU A N 1
ATOM 1407 C CA . GLU A 1 175 ? -9.943 -12.305 13.637 1.00 92.44 175 GLU A CA 1
ATOM 1408 C C . GLU A 1 175 ? -8.492 -12.206 14.154 1.00 92.44 175 GLU A C 1
ATOM 1410 O O . GLU A 1 175 ? -8.157 -12.604 15.273 1.00 92.44 175 GLU A O 1
ATOM 1415 N N . ARG A 1 176 ? -7.579 -11.723 13.309 1.00 93.00 176 ARG A N 1
ATOM 1416 C CA . ARG A 1 176 ? -6.158 -11.539 13.602 1.00 93.00 176 ARG A CA 1
ATOM 1417 C C . ARG A 1 176 ? -5.832 -10.160 14.178 1.00 93.00 176 ARG A C 1
ATOM 1419 O O . ARG A 1 176 ? -4.660 -9.929 14.473 1.00 93.00 176 ARG A O 1
ATOM 1426 N N . VAL A 1 177 ? -6.819 -9.278 14.322 1.00 95.25 177 VAL A N 1
ATOM 1427 C CA . VAL A 1 177 ? -6.660 -7.930 14.868 1.00 95.25 177 VAL A CA 1
ATOM 1428 C C . VAL A 1 177 ? -7.537 -7.760 16.094 1.00 95.25 177 VAL A C 1
ATOM 1430 O O . VAL A 1 177 ? -8.733 -8.025 16.064 1.00 95.25 177 VAL A O 1
ATOM 1433 N N . THR A 1 178 ? -6.935 -7.290 17.178 1.00 94.94 178 THR A N 1
ATOM 1434 C CA . THR A 1 178 ? -7.645 -6.976 18.420 1.00 94.94 178 THR A CA 1
ATOM 1435 C C . THR A 1 178 ? -7.099 -5.686 19.003 1.00 94.94 178 THR A C 1
ATOM 1437 O O . THR A 1 178 ? -5.906 -5.414 18.881 1.00 94.94 178 THR A O 1
ATOM 1440 N N . MET A 1 179 ? -7.942 -4.911 19.680 1.00 94.81 179 MET A N 1
ATOM 1441 C CA . MET A 1 179 ? -7.503 -3.758 20.460 1.00 94.81 179 MET A CA 1
ATOM 1442 C C . MET A 1 179 ? -7.850 -3.978 21.931 1.00 94.81 179 MET A C 1
ATOM 1444 O O . MET A 1 179 ? -9.012 -4.205 22.260 1.00 94.81 179 MET A O 1
ATOM 1448 N N . THR A 1 180 ? -6.847 -3.882 22.802 1.00 92.56 180 THR A N 1
ATOM 1449 C CA . THR A 1 180 ? -7.008 -3.990 24.256 1.00 92.56 180 THR A CA 1
ATOM 1450 C C . THR A 1 180 ? -6.416 -2.747 24.902 1.00 92.56 180 THR A C 1
ATOM 1452 O O . THR A 1 180 ? -5.208 -2.521 24.820 1.00 92.56 180 THR A O 1
ATOM 1455 N N . GLY A 1 181 ? -7.264 -1.930 25.532 1.00 91.56 181 GLY A N 1
ATOM 1456 C CA . GLY A 1 181 ? -6.854 -0.626 26.055 1.00 91.56 181 GLY A CA 1
ATOM 1457 C C . GLY A 1 181 ? -6.332 0.278 24.937 1.00 91.56 181 GLY A C 1
ATOM 1458 O O . GLY A 1 181 ? -7.052 0.576 23.988 1.00 91.56 181 GLY A O 1
ATOM 1459 N N . ASP A 1 182 ? -5.069 0.679 25.046 1.00 92.19 182 ASP A N 1
ATOM 1460 C CA . ASP A 1 182 ? -4.354 1.524 24.085 1.00 92.19 182 ASP A CA 1
ATOM 1461 C C . ASP A 1 182 ? -3.525 0.722 23.065 1.00 92.19 182 ASP A C 1
ATOM 1463 O O . ASP A 1 182 ? -2.763 1.293 22.288 1.00 92.19 182 ASP A O 1
ATOM 1467 N N . THR A 1 183 ? -3.617 -0.607 23.075 1.00 95.00 183 THR A N 1
ATOM 1468 C CA . THR A 1 183 ? -2.732 -1.466 22.288 1.00 95.00 183 THR A CA 1
ATOM 1469 C C . THR A 1 183 ? -3.504 -2.194 21.198 1.00 95.00 183 THR A C 1
ATOM 1471 O O . THR A 1 183 ? -4.407 -2.982 21.480 1.00 95.00 183 THR A O 1
ATOM 1474 N N . VAL A 1 184 ? -3.104 -1.976 19.943 1.00 95.62 184 VAL A N 1
ATOM 1475 C CA . VAL A 1 184 ? -3.575 -2.744 18.783 1.00 95.62 184 VAL A CA 1
ATOM 1476 C C . VAL A 1 184 ? -2.620 -3.907 18.549 1.00 95.62 184 VAL A C 1
ATOM 1478 O O . VAL A 1 184 ? -1.430 -3.709 18.291 1.00 95.62 184 VAL A O 1
ATOM 1481 N N . GLU A 1 185 ? -3.142 -5.124 18.629 1.00 95.44 185 GLU A N 1
ATOM 1482 C CA . GLU A 1 185 ? -2.427 -6.361 18.355 1.00 95.44 185 GLU A CA 1
ATOM 1483 C C . GLU A 1 185 ? -2.799 -6.893 16.966 1.00 95.44 185 GLU A C 1
ATOM 1485 O O . GLU A 1 185 ? -3.974 -7.051 16.641 1.00 95.44 185 GLU A O 1
ATOM 1490 N N . VAL A 1 186 ? -1.785 -7.193 16.152 1.00 94.12 186 VAL A N 1
ATOM 1491 C CA . VAL A 1 186 ? -1.923 -7.757 14.808 1.00 94.12 186 VAL A CA 1
ATOM 1492 C C . VAL A 1 186 ? -1.138 -9.060 14.730 1.00 94.12 186 VAL A C 1
ATOM 1494 O O . VAL A 1 186 ? 0.094 -9.086 14.795 1.00 94.12 186 VAL A O 1
ATOM 1497 N N . ARG A 1 187 ? -1.840 -10.175 14.545 1.00 91.25 187 ARG A N 1
ATOM 1498 C CA . ARG A 1 187 ? -1.220 -11.482 14.311 1.00 91.25 187 ARG A CA 1
ATOM 1499 C C . ARG A 1 187 ? -0.927 -11.628 12.821 1.00 91.25 187 ARG A C 1
ATOM 1501 O O . ARG A 1 187 ? -1.837 -11.811 12.023 1.00 91.25 187 ARG A O 1
ATOM 1508 N N . LEU A 1 188 ? 0.337 -11.617 12.414 1.00 86.44 188 LEU A N 1
ATOM 1509 C CA . LEU A 1 188 ? 0.724 -11.862 11.016 1.00 86.44 188 LEU A CA 1
ATOM 1510 C C . LEU A 1 188 ? 0.875 -13.363 10.738 1.00 86.44 188 LEU A C 1
ATOM 1512 O O . LEU A 1 188 ? 1.035 -14.150 11.666 1.00 86.44 188 LEU A O 1
ATOM 1516 N N . HIS A 1 189 ? 0.794 -13.778 9.472 1.00 80.88 189 HIS A N 1
ATOM 1517 C CA . HIS A 1 189 ? 1.074 -15.170 9.069 1.00 80.88 189 HIS A CA 1
ATOM 1518 C C . HIS A 1 189 ? 2.556 -15.542 9.212 1.00 80.88 189 HIS A C 1
ATOM 1520 O O . HIS A 1 189 ? 2.924 -16.708 9.130 1.00 80.88 189 HIS A O 1
ATOM 1526 N N . SER A 1 190 ? 3.411 -14.545 9.411 1.00 78.69 190 SER A N 1
ATOM 1527 C CA . SER A 1 190 ? 4.835 -14.713 9.630 1.00 78.69 190 SER A CA 1
ATOM 1528 C C . SER A 1 190 ? 5.195 -14.700 11.110 1.00 78.69 190 SER A C 1
ATOM 1530 O O . SER A 1 190 ? 4.439 -14.221 11.951 1.00 78.69 190 SER A O 1
ATOM 1532 N N . ASN A 1 191 ? 6.410 -15.150 11.424 1.00 78.06 191 ASN A N 1
ATOM 1533 C CA . ASN A 1 191 ? 6.953 -15.120 12.786 1.00 78.06 191 ASN A CA 1
ATOM 1534 C C . ASN A 1 191 ? 7.464 -13.728 13.214 1.00 78.06 191 ASN A C 1
ATOM 1536 O O . ASN A 1 191 ? 8.198 -13.606 14.197 1.00 78.06 191 ASN A O 1
ATOM 1540 N N . VAL A 1 192 ? 7.090 -12.675 12.480 1.00 80.12 192 VAL A N 1
ATOM 1541 C CA . VAL A 1 192 ? 7.437 -11.292 12.816 1.00 80.12 192 VAL A CA 1
ATOM 1542 C C . VAL A 1 192 ? 6.688 -10.873 14.071 1.00 80.12 192 VAL A C 1
ATOM 1544 O O . VAL A 1 192 ? 5.472 -11.013 14.160 1.00 80.12 192 VAL A O 1
ATOM 1547 N N . HIS A 1 193 ? 7.429 -10.325 15.023 1.00 86.38 193 HIS A N 1
ATOM 1548 C CA . HIS A 1 193 ? 6.886 -9.783 16.252 1.00 86.38 193 HIS A CA 1
ATOM 1549 C C . HIS A 1 193 ? 7.713 -8.582 16.679 1.00 86.38 193 HIS A C 1
ATOM 1551 O O . HIS A 1 193 ? 8.939 -8.599 16.607 1.00 86.38 193 HIS A O 1
ATOM 1557 N N . TYR A 1 194 ? 7.024 -7.526 17.081 1.00 88.81 194 TYR A N 1
ATOM 1558 C CA . TYR A 1 194 ? 7.621 -6.331 17.653 1.00 88.81 194 TYR A CA 1
ATOM 1559 C C . TYR A 1 194 ? 6.541 -5.537 18.374 1.00 88.81 194 TYR A C 1
ATOM 1561 O O . TYR A 1 194 ? 5.363 -5.624 18.028 1.00 88.81 194 TYR A O 1
ATOM 1569 N N . THR A 1 195 ? 6.952 -4.733 19.344 1.00 90.81 195 THR A N 1
ATOM 1570 C CA . THR A 1 195 ? 6.094 -3.729 19.969 1.00 90.81 195 THR A CA 1
ATOM 1571 C C . THR A 1 195 ? 6.687 -2.372 19.659 1.00 90.81 195 THR A C 1
ATOM 1573 O O . THR A 1 195 ? 7.877 -2.165 19.888 1.00 90.81 195 THR A O 1
ATOM 1576 N N . ARG A 1 196 ? 5.878 -1.437 19.163 1.00 89.00 196 ARG A N 1
ATOM 1577 C CA . ARG A 1 196 ? 6.306 -0.043 19.027 1.00 89.00 196 ARG A CA 1
ATOM 1578 C C . ARG A 1 196 ? 5.222 0.920 19.509 1.00 89.00 196 ARG A C 1
ATOM 1580 O O . ARG A 1 196 ? 4.041 0.647 19.278 1.00 89.00 196 ARG A O 1
ATOM 1587 N N . PRO A 1 197 ? 5.594 2.041 20.145 1.00 89.19 197 PRO A N 1
ATOM 1588 C CA . PRO A 1 197 ? 4.679 3.162 20.259 1.00 89.19 197 PRO A CA 1
ATOM 1589 C C . PRO A 1 197 ? 4.375 3.708 18.862 1.00 89.19 197 PRO A C 1
ATOM 1591 O O . PRO A 1 197 ? 5.220 3.657 17.960 1.00 89.19 197 PRO A O 1
ATOM 1594 N N . THR A 1 198 ? 3.162 4.203 18.667 1.00 85.44 198 THR A N 1
ATOM 1595 C CA . THR A 1 198 ? 2.874 5.075 17.533 1.00 85.44 198 THR A CA 1
ATOM 1596 C C . THR A 1 198 ? 3.524 6.441 17.746 1.00 85.44 198 THR A C 1
ATOM 1598 O O . THR A 1 198 ? 3.894 6.807 18.859 1.00 85.44 198 THR A O 1
ATOM 1601 N N . LEU A 1 199 ? 3.752 7.152 16.644 1.00 80.81 199 LEU A N 1
ATOM 1602 C CA . LEU A 1 199 ? 4.269 8.517 16.637 1.00 80.81 199 LEU A CA 1
ATOM 1603 C C . LEU A 1 199 ? 3.337 9.321 15.728 1.00 80.81 199 LEU A C 1
ATOM 1605 O O . LEU A 1 199 ? 3.545 9.359 14.515 1.00 80.81 199 LEU A O 1
ATOM 1609 N N . GLY A 1 200 ? 2.267 9.881 16.296 1.00 80.69 200 GLY A N 1
ATOM 1610 C CA . GLY A 1 200 ? 1.227 10.571 15.525 1.00 80.69 200 GLY A CA 1
ATOM 1611 C C . GLY A 1 200 ? 0.116 9.641 15.029 1.00 80.69 200 GLY A C 1
ATOM 1612 O O . GLY A 1 200 ? -0.422 9.838 13.938 1.00 80.69 200 GLY A O 1
ATOM 1613 N N . GLY A 1 201 ? -0.210 8.617 15.821 1.00 87.12 201 GLY A N 1
ATOM 1614 C CA . GLY A 1 201 ? -1.343 7.719 15.590 1.00 87.12 201 GLY A CA 1
ATOM 1615 C C . GLY A 1 201 ? -1.083 6.521 14.677 1.00 87.12 201 GLY A C 1
ATOM 1616 O O . GLY A 1 201 ? 0.052 6.152 14.363 1.00 87.12 201 GLY A O 1
ATOM 1617 N N . LEU A 1 202 ? -2.179 5.883 14.256 1.00 91.75 202 LEU A N 1
ATOM 1618 C CA . LEU A 1 202 ? -2.174 4.683 13.420 1.00 91.75 202 LEU A CA 1
ATOM 1619 C C . LEU A 1 202 ? -2.954 4.937 12.131 1.00 91.75 202 LEU A C 1
ATOM 1621 O O . LEU A 1 202 ? -4.104 5.362 12.156 1.00 91.75 202 LEU A O 1
ATOM 1625 N N . THR A 1 203 ? -2.325 4.677 10.986 1.00 93.56 203 THR A N 1
ATOM 1626 C CA . THR A 1 203 ? -2.972 4.802 9.672 1.00 93.56 203 THR A CA 1
ATOM 1627 C C . THR A 1 203 ? -3.335 3.425 9.146 1.00 93.56 203 THR A C 1
ATOM 1629 O O . THR A 1 203 ? -2.461 2.578 8.977 1.00 93.56 203 THR A O 1
ATOM 1632 N N . LEU A 1 204 ? -4.623 3.221 8.897 1.00 94.88 204 LEU A N 1
ATOM 1633 C CA . LEU A 1 204 ? -5.186 2.020 8.303 1.00 94.88 204 LEU A CA 1
ATOM 1634 C C . LEU A 1 204 ? -5.398 2.257 6.808 1.00 94.88 204 LEU A C 1
ATOM 1636 O O . LEU A 1 204 ? -5.949 3.281 6.405 1.00 94.88 204 LEU A O 1
ATOM 1640 N N . VAL A 1 205 ? -4.947 1.310 5.991 1.00 95.75 205 VAL A N 1
ATOM 1641 C CA . VAL A 1 205 ? -5.069 1.375 4.533 1.00 95.75 205 VAL A CA 1
ATOM 1642 C C . VAL A 1 205 ? -5.888 0.166 4.087 1.00 95.75 205 VAL A C 1
ATOM 1644 O O . VAL A 1 205 ? -5.382 -0.957 4.176 1.00 95.75 205 VAL A O 1
ATOM 1647 N N . PRO A 1 206 ? -7.158 0.347 3.678 1.00 95.88 206 PRO A N 1
ATOM 1648 C CA . PRO A 1 206 ? -7.949 -0.751 3.141 1.00 95.88 206 PRO A CA 1
ATOM 1649 C C . PRO A 1 206 ? -7.323 -1.240 1.835 1.00 95.88 206 PRO A C 1
ATOM 1651 O O . PRO A 1 206 ? -6.693 -0.470 1.107 1.00 95.88 206 PRO A O 1
ATOM 1654 N N . THR A 1 207 ? -7.496 -2.525 1.534 1.00 95.50 207 THR A N 1
ATOM 1655 C CA . THR A 1 207 ? -6.955 -3.116 0.310 1.00 95.50 207 THR A CA 1
ATOM 1656 C C . THR A 1 207 ? -7.787 -4.280 -0.196 1.00 95.50 207 THR A C 1
ATOM 1658 O O . THR A 1 207 ? -8.320 -5.060 0.591 1.00 95.50 207 THR A O 1
ATOM 1661 N N . MET A 1 208 ? -7.852 -4.439 -1.519 1.00 94.25 208 MET A N 1
ATOM 1662 C CA . MET A 1 208 ? -8.478 -5.605 -2.154 1.00 94.25 208 MET A CA 1
ATOM 1663 C C . MET A 1 208 ? -7.512 -6.794 -2.293 1.00 94.25 208 MET A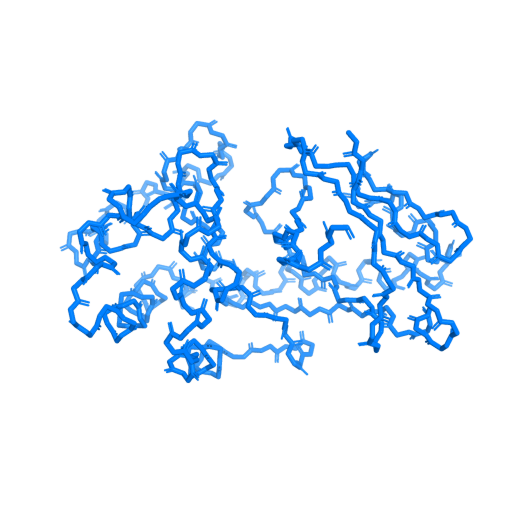 C 1
ATOM 1665 O O . MET A 1 208 ? -7.923 -7.884 -2.695 1.00 94.25 208 MET A O 1
ATOM 1669 N N . TRP A 1 209 ? -6.224 -6.601 -1.998 1.00 92.75 209 TRP A N 1
ATOM 1670 C CA . TRP A 1 209 ? -5.138 -7.514 -2.384 1.00 92.75 209 TRP A CA 1
ATOM 1671 C C . TRP A 1 209 ? -4.452 -8.197 -1.199 1.00 92.75 209 TRP A C 1
ATOM 1673 O O . TRP A 1 209 ? -3.336 -8.712 -1.311 1.00 92.75 209 TRP A O 1
ATOM 1683 N N . THR A 1 210 ? -5.112 -8.223 -0.042 1.00 87.38 210 THR A N 1
ATOM 1684 C CA . THR A 1 210 ? -4.652 -8.979 1.126 1.00 87.38 210 THR A CA 1
ATOM 1685 C C . THR A 1 210 ? -5.818 -9.788 1.694 1.00 87.38 210 THR A C 1
ATOM 1687 O O . THR A 1 210 ? -6.844 -9.204 2.016 1.00 87.38 210 THR A O 1
ATOM 1690 N N . PRO A 1 211 ? -5.687 -11.121 1.849 1.00 75.88 211 PRO A N 1
ATOM 1691 C CA . PRO A 1 211 ? -6.771 -11.964 2.370 1.00 75.88 211 PRO A CA 1
ATOM 1692 C C . PRO A 1 211 ? -7.017 -11.787 3.880 1.00 75.88 211 PRO A C 1
ATOM 1694 O O . PRO A 1 211 ? -7.991 -12.299 4.417 1.00 75.88 211 PRO A O 1
ATOM 1697 N N . ALA A 1 212 ? -6.108 -11.108 4.578 1.00 81.94 212 ALA A N 1
ATOM 1698 C CA . ALA A 1 212 ? -6.204 -10.778 5.994 1.00 81.94 212 ALA A CA 1
ATOM 1699 C C . ALA A 1 212 ? -5.552 -9.403 6.217 1.00 81.94 212 ALA A C 1
ATOM 1701 O O . ALA A 1 212 ? -5.840 -8.457 5.493 1.00 81.94 212 ALA A O 1
ATOM 1702 N N . VAL A 1 213 ? -4.620 -9.294 7.164 1.00 87.00 213 VAL A N 1
ATOM 1703 C CA . VAL A 1 213 ? -3.931 -8.041 7.488 1.00 87.00 213 VAL A CA 1
ATOM 1704 C C . VAL A 1 213 ? -2.449 -8.129 7.151 1.00 87.00 213 VAL A C 1
ATOM 1706 O O . VAL A 1 213 ? -1.798 -9.152 7.381 1.00 87.00 213 VAL A O 1
ATOM 1709 N N . ALA A 1 214 ? -1.926 -7.034 6.604 1.00 88.06 214 ALA A N 1
ATOM 1710 C CA . ALA A 1 214 ? -0.506 -6.796 6.408 1.00 88.06 214 ALA A CA 1
ATOM 1711 C C . ALA A 1 214 ? -0.043 -5.676 7.345 1.00 88.06 214 ALA A C 1
ATOM 1713 O O . ALA A 1 214 ? -0.819 -4.798 7.716 1.00 88.06 214 ALA A O 1
ATOM 1714 N N . ALA A 1 215 ? 1.228 -5.717 7.724 1.00 88.06 215 ALA A N 1
ATOM 1715 C CA . ALA A 1 215 ? 1.862 -4.679 8.516 1.00 88.06 215 ALA A CA 1
ATOM 1716 C C . ALA A 1 215 ? 3.292 -4.455 8.003 1.00 88.06 215 ALA A C 1
ATOM 1718 O O . ALA A 1 215 ? 3.875 -5.405 7.466 1.00 88.06 215 ALA A O 1
ATOM 1719 N N . PRO A 1 216 ? 3.859 -3.246 8.177 1.00 84.56 216 PRO A N 1
ATOM 1720 C CA . PRO A 1 216 ? 5.234 -2.957 7.788 1.00 84.56 216 PRO A CA 1
ATOM 1721 C C . PRO A 1 216 ? 6.236 -3.912 8.436 1.00 84.56 216 PRO A C 1
ATOM 1723 O O . PRO A 1 216 ? 5.992 -4.444 9.535 1.00 84.56 216 PRO A O 1
ATOM 1726 N N . THR A 1 217 ? 7.377 -4.094 7.772 1.00 74.75 217 THR A N 1
ATOM 1727 C CA . THR A 1 217 ? 8.480 -4.890 8.312 1.00 74.75 217 THR A CA 1
ATOM 1728 C C . THR A 1 217 ? 8.950 -4.336 9.667 1.00 74.75 217 THR A C 1
ATOM 1730 O O . THR A 1 217 ? 8.746 -3.156 9.975 1.00 74.75 217 THR A O 1
ATOM 1733 N N . PRO A 1 218 ? 9.521 -5.185 10.548 1.00 69.12 218 PRO A N 1
ATOM 1734 C CA . PRO A 1 218 ? 9.997 -4.705 11.835 1.00 69.12 218 PRO A CA 1
ATOM 1735 C C . PRO A 1 218 ? 11.029 -3.594 11.622 1.00 69.12 218 PRO A C 1
ATOM 1737 O O . PRO A 1 218 ? 11.918 -3.756 10.780 1.00 69.12 218 PRO A O 1
ATOM 1740 N N . PRO A 1 219 ? 10.970 -2.494 12.393 1.00 62.06 219 PRO A N 1
ATOM 1741 C CA . PRO A 1 219 ? 12.034 -1.508 12.357 1.00 62.06 219 PRO A CA 1
ATOM 1742 C C . PRO A 1 219 ? 13.354 -2.204 12.702 1.00 62.06 219 PRO A C 1
ATOM 1744 O O . PRO A 1 219 ? 13.427 -2.980 13.653 1.00 62.06 219 PRO A O 1
ATOM 1747 N N . THR A 1 220 ? 14.417 -1.911 11.950 1.00 55.72 220 THR A N 1
ATOM 1748 C CA . THR A 1 220 ? 15.773 -2.462 12.158 1.00 55.72 220 THR A CA 1
ATOM 1749 C C . THR A 1 220 ? 16.375 -2.170 13.541 1.00 55.72 220 THR A C 1
ATOM 175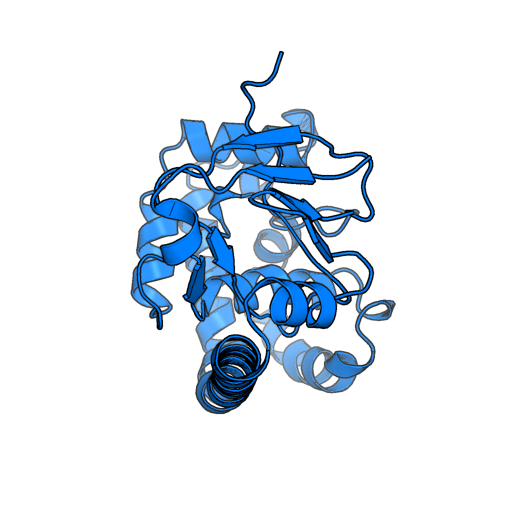1 O O . THR A 1 220 ? 17.468 -2.634 13.845 1.00 55.72 220 THR A O 1
ATOM 1754 N N . SER A 1 221 ? 15.678 -1.412 14.384 1.00 40.12 221 SER A N 1
ATOM 1755 C CA . SER A 1 221 ? 16.079 -1.005 15.725 1.00 40.12 221 SER A CA 1
ATOM 1756 C C . SER A 1 221 ? 15.121 -1.558 16.784 1.00 40.12 221 SER A C 1
ATOM 1758 O O . SER A 1 221 ? 14.409 -0.796 17.430 1.00 40.12 221 SER A O 1
ATOM 1760 N N . LEU A 1 222 ? 15.101 -2.878 16.952 1.00 35.94 222 LEU A N 1
ATOM 1761 C CA . LEU A 1 222 ? 14.720 -3.534 18.206 1.00 35.94 222 LEU A CA 1
ATOM 1762 C C . LEU A 1 222 ? 15.688 -4.705 18.415 1.00 35.94 222 LEU A C 1
ATOM 1764 O O . LEU A 1 222 ? 15.436 -5.830 17.985 1.00 35.94 222 LEU A O 1
ATOM 1768 N N . ARG A 1 223 ? 16.850 -4.375 18.987 1.00 29.08 223 ARG A N 1
ATOM 1769 C CA . ARG A 1 223 ? 17.553 -5.283 19.894 1.00 29.08 223 ARG A CA 1
ATOM 1770 C C . ARG A 1 223 ? 16.967 -5.079 21.281 1.00 29.08 223 ARG A C 1
ATOM 1772 O O . ARG A 1 223 ? 16.650 -3.905 21.581 1.00 29.08 223 ARG A O 1
#

Secondary structure (DSSP, 8-state):
--EEEE--GGGGGG-EE-B-HHHHHHHHHHHHH-GGG-GGGHHHHHHHHHHHTTS-HHHHHHTS-TT----GGGSPPPSSSB--HHHHHHHHHT--HHHHHHHHHHHHSSGGGS-HHHHSTTHHHHHHHHHHHHIIIIITTTHHHHHHHHHHHHHHHHHHHHHHHHHHHHHTT-TTEEEETTEEEE--SSS--EEEE-SS--EE---SS-SS---PPPPS---

Radius of gyration: 17.66 Å; Cα contacts (8 Å, |Δi|>4): 283; chains: 1; bounding box: 45×32×49 Å

Mean predicted aligned error: 4.48 Å

pLDDT: mean 91.03, std 9.14, range [29.08, 98.62]

Solvent-accessible surface area (backbone atoms only — not comparable to full-atom values): 12927 Å² total; per-residue (Å²): 93,46,32,35,40,33,34,59,77,73,16,62,80,36,60,44,66,29,48,47,57,48,46,50,57,60,37,42,47,40,42,69,78,43,43,85,82,31,66,91,46,45,68,58,56,60,63,46,54,78,51,45,85,80,41,56,54,71,53,59,55,63,52,40,51,97,86,60,47,62,39,50,71,68,53,62,82,74,92,41,57,71,52,53,55,68,62,51,45,51,50,46,65,68,52,53,70,70,56,55,52,50,30,47,34,70,69,44,73,38,77,89,60,46,50,68,67,74,70,42,90,63,25,65,60,52,50,46,52,37,52,51,56,44,36,65,76,73,34,58,90,48,39,71,62,55,50,53,53,46,51,48,51,52,52,51,47,52,49,35,33,74,76,60,32,64,49,50,35,40,43,70,73,34,96,45,28,43,49,59,93,54,32,41,37,37,53,47,99,51,85,57,60,49,76,43,71,46,82,84,24,46,81,45,65,75,66,95,59,52,102,67,78,85,76,78,73,78,70,96,83,74,130